Protein AF-A0A9P0BCY9-F1 (afdb_monomer)

Sequence (227 aa):
MGNLSEAGATILFSYGFNGSSGQSPYKQKFDTPGFSDSSIFATTVIPLRLVFNDIILWNNRTPQSVRFCRPLKIQFAKETKELVLMEKEDIKDQINQLNILEIPLSTISYFSEEASESRNKLYKQDRQFHSRKTSRKNSLEDVFNRAMDTSDPYCSSINLNSRIKGHRTLNIPADVVSLFREINMHLSSQNGTSEQNKMEDEEKECYIENVCTDLLDHLVLENDDAI

Organism: Brassicogethes aeneus (NCBI:txid1431903)

pLDDT: mean 77.01, std 22.32, range [28.81, 97.56]

Mean predicted aligned error: 12.66 Å

Nearest PDB structures (foldseek):
  6pr5-assembly1_A  TM=9.000E-01  e=4.811E-08  Helicoverpa zea
  6pqr-assembly1_A  TM=8.894E-01  e=2.546E-05  Helicoverpa zea
  6pqn-assembly1_A  TM=5.183E-01  e=8.367E-08  Helicoverpa zea
  6pqn-assembly1_B  TM=5.117E-01  e=3.347E-06  Helicoverpa zea
  6pqy-assembly1_D  TM=4.249E-01  e=2.394E-05  Helicoverpa zea

Radius of gyration: 22.61 Å; Cα contacts (8 Å, |Δi|>4): 226; chains: 1; bounding box: 63×38×73 Å

Structure (mmCIF, N/CA/C/O backbone):
data_AF-A0A9P0BCY9-F1
#
_entry.id   AF-A0A9P0BCY9-F1
#
loop_
_atom_site.group_PDB
_atom_site.id
_atom_site.type_symbol
_atom_site.label_atom_id
_atom_site.label_alt_id
_atom_site.label_comp_id
_atom_site.label_asym_id
_atom_site.label_entity_id
_atom_site.label_seq_id
_atom_site.pdbx_PDB_ins_code
_atom_site.Cartn_x
_atom_site.Cartn_y
_atom_site.Cartn_z
_atom_site.occupancy
_atom_site.B_iso_or_equiv
_atom_site.auth_seq_id
_atom_site.auth_comp_id
_atom_site.auth_asym_id
_atom_site.auth_atom_id
_atom_site.pdbx_PDB_model_num
ATOM 1 N N . MET A 1 1 ? -44.629 -2.280 5.990 1.00 33.97 1 MET A N 1
ATOM 2 C CA . MET A 1 1 ? -43.268 -2.597 5.512 1.00 33.97 1 MET A CA 1
ATOM 3 C C . MET A 1 1 ? -42.464 -1.322 5.657 1.00 33.97 1 MET A C 1
ATOM 5 O O . MET A 1 1 ? -42.791 -0.356 4.984 1.00 33.97 1 MET A O 1
ATOM 9 N N . GLY A 1 2 ? -41.568 -1.260 6.644 1.00 35.56 2 GLY A N 1
ATOM 10 C CA . GLY A 1 2 ? -40.778 -0.058 6.911 1.00 35.56 2 GLY A CA 1
ATOM 11 C C . GLY A 1 2 ? -39.785 0.184 5.780 1.00 35.56 2 GLY A C 1
ATOM 12 O O . GLY A 1 2 ? -39.115 -0.753 5.350 1.00 35.56 2 GLY A O 1
ATOM 13 N N . ASN A 1 3 ? -39.733 1.421 5.288 1.00 33.12 3 ASN A N 1
ATOM 14 C CA . ASN A 1 3 ? -38.677 1.883 4.398 1.00 33.12 3 ASN A CA 1
ATOM 15 C C . ASN A 1 3 ? -37.338 1.699 5.120 1.00 33.12 3 ASN A C 1
ATOM 17 O O . ASN A 1 3 ? -37.131 2.285 6.180 1.00 33.12 3 ASN A O 1
ATOM 21 N N . LEU A 1 4 ? -36.452 0.878 4.556 1.00 37.66 4 LEU A N 1
ATOM 22 C CA . LEU A 1 4 ? -35.035 0.875 4.901 1.00 37.66 4 LEU A CA 1
ATOM 23 C C . LEU A 1 4 ? -34.486 2.245 4.491 1.00 37.66 4 LEU A C 1
ATOM 25 O O . LEU A 1 4 ? -34.194 2.468 3.319 1.00 37.66 4 LEU A O 1
ATOM 29 N N . SER A 1 5 ? -34.428 3.185 5.433 1.00 48.44 5 SER A N 1
ATOM 30 C CA . SER A 1 5 ? -33.614 4.391 5.296 1.00 48.44 5 SER A CA 1
ATOM 31 C C . SER A 1 5 ? -32.198 3.962 4.913 1.00 48.44 5 SER A C 1
ATOM 33 O O . SER A 1 5 ? -31.658 3.064 5.561 1.00 48.44 5 SER A O 1
ATOM 35 N N . GLU A 1 6 ? -31.639 4.549 3.852 1.00 54.78 6 GLU A N 1
ATOM 36 C CA . GLU A 1 6 ? -30.289 4.272 3.345 1.00 54.78 6 GLU A CA 1
ATOM 37 C C . GLU A 1 6 ? -29.268 4.301 4.486 1.00 54.78 6 GLU A C 1
ATOM 39 O O . GLU A 1 6 ? -28.863 5.359 4.958 1.00 54.78 6 GLU A O 1
ATOM 44 N N . ALA A 1 7 ? -28.875 3.122 4.956 1.00 59.84 7 ALA A N 1
ATOM 45 C CA . ALA A 1 7 ? -27.826 2.991 5.944 1.00 59.84 7 ALA A CA 1
ATOM 46 C C . ALA A 1 7 ? -26.483 2.972 5.205 1.00 59.84 7 ALA A C 1
ATOM 48 O O . ALA A 1 7 ? -26.222 2.072 4.401 1.00 59.84 7 ALA A O 1
ATOM 49 N N . GLY A 1 8 ? -25.660 3.994 5.437 1.00 74.69 8 GLY A N 1
ATOM 50 C CA . GLY A 1 8 ? -24.363 4.164 4.787 1.00 74.69 8 GLY A CA 1
ATOM 51 C C . GLY A 1 8 ? -23.248 3.492 5.584 1.00 74.69 8 GLY A C 1
ATOM 52 O O . GLY A 1 8 ? -23.095 3.735 6.781 1.00 74.69 8 GLY A O 1
ATOM 53 N N . ALA A 1 9 ? -22.458 2.645 4.922 1.00 81.56 9 ALA A N 1
ATOM 54 C CA . ALA A 1 9 ? -21.215 2.116 5.472 1.00 81.56 9 ALA A CA 1
ATOM 55 C C . ALA A 1 9 ? -20.015 2.901 4.932 1.00 81.56 9 ALA A C 1
ATOM 57 O O . ALA A 1 9 ? -19.953 3.261 3.757 1.00 81.56 9 ALA A O 1
ATOM 58 N N . THR A 1 10 ? -19.036 3.093 5.803 1.00 84.62 10 THR A N 1
ATOM 59 C CA . THR A 1 10 ? -17.984 4.086 5.673 1.00 84.62 10 THR A CA 1
ATOM 60 C C . THR A 1 10 ? -16.632 3.483 5.954 1.00 84.62 10 THR A C 1
ATOM 62 O O . THR A 1 10 ? -16.372 3.084 7.082 1.00 84.62 10 THR A O 1
ATOM 65 N N . ILE A 1 11 ? -15.736 3.441 4.970 1.00 85.00 11 ILE A N 1
ATOM 66 C CA . ILE A 1 11 ? -14.387 2.910 5.173 1.00 85.00 11 ILE A CA 1
ATOM 67 C C . ILE A 1 11 ? -13.316 3.986 4.978 1.00 85.00 11 ILE A C 1
ATOM 69 O O . ILE A 1 11 ? -13.252 4.657 3.952 1.00 85.00 11 ILE A O 1
ATOM 73 N N . LEU A 1 12 ? -12.458 4.127 5.986 1.00 85.94 12 LEU A N 1
ATOM 74 C CA . LEU A 1 12 ? -11.296 5.002 5.992 1.00 85.94 12 LEU A CA 1
ATOM 75 C C . LEU A 1 12 ? -10.073 4.247 5.490 1.00 85.94 12 LEU A C 1
ATOM 77 O O . LEU A 1 12 ? -9.759 3.154 5.973 1.00 85.94 12 LEU A O 1
ATOM 81 N N . PHE A 1 13 ? -9.335 4.886 4.592 1.00 88.00 13 PHE A N 1
ATOM 82 C CA . PHE A 1 13 ? -8.070 4.395 4.070 1.00 88.00 13 PHE A CA 1
ATOM 83 C C . PHE A 1 13 ? -6.975 5.453 4.217 1.00 88.00 13 PHE A C 1
ATOM 85 O O . PHE A 1 13 ? -7.216 6.639 4.008 1.00 88.00 13 PHE A O 1
ATOM 92 N N . SER A 1 14 ? -5.756 5.006 4.510 1.00 88.12 14 SER A N 1
ATOM 93 C CA . SER A 1 14 ? -4.528 5.744 4.203 1.00 88.12 14 SER A CA 1
ATOM 94 C C . SER A 1 14 ? -3.986 5.231 2.871 1.00 88.12 14 SER A C 1
ATOM 96 O O . SER A 1 14 ? -4.072 4.034 2.600 1.00 88.12 14 SER A O 1
ATOM 98 N N . TYR A 1 15 ? -3.416 6.092 2.036 1.00 91.12 15 TYR A N 1
ATOM 99 C CA . TYR A 1 15 ? -2.711 5.668 0.827 1.00 91.12 15 TYR A CA 1
ATOM 100 C C . TYR A 1 15 ? -1.394 6.424 0.687 1.00 91.12 15 TYR A C 1
ATOM 102 O O . TYR A 1 15 ? -1.217 7.505 1.246 1.00 91.12 15 TYR A O 1
ATOM 110 N N . GLY A 1 16 ? -0.458 5.846 -0.057 1.00 91.06 16 GLY A N 1
ATOM 111 C CA . GLY A 1 16 ? 0.840 6.462 -0.279 1.00 91.06 16 GLY A CA 1
ATOM 112 C C . GLY A 1 16 ? 1.677 5.739 -1.318 1.00 91.06 16 GLY A C 1
ATOM 113 O O . GLY A 1 16 ? 1.339 4.642 -1.778 1.00 91.06 16 GLY A O 1
ATOM 114 N N . PHE A 1 17 ? 2.793 6.369 -1.660 1.00 91.81 17 PHE A N 1
ATOM 115 C CA . PHE A 1 17 ? 3.734 5.910 -2.672 1.00 91.81 17 PHE A CA 1
ATOM 116 C C . PHE A 1 17 ? 5.106 5.744 -2.045 1.00 91.81 17 PHE A C 1
ATOM 118 O O . PHE A 1 17 ? 5.487 6.551 -1.200 1.00 91.81 17 PHE A O 1
ATOM 125 N N . ASN A 1 18 ? 5.853 4.730 -2.468 1.00 93.38 18 ASN A N 1
ATOM 126 C CA . ASN A 1 18 ? 7.232 4.585 -2.033 1.00 93.38 18 ASN A CA 1
ATOM 127 C C . ASN A 1 18 ? 8.102 3.906 -3.094 1.00 93.38 18 ASN A C 1
ATOM 129 O O . ASN A 1 18 ? 7.713 2.897 -3.695 1.00 93.38 18 ASN A O 1
ATOM 133 N N . GLY A 1 19 ? 9.300 4.443 -3.304 1.00 93.62 19 GLY A N 1
ATOM 134 C CA . GLY A 1 19 ? 10.336 3.863 -4.139 1.00 93.62 19 GLY A CA 1
ATOM 135 C C . GLY A 1 19 ? 11.347 3.035 -3.353 1.00 93.62 19 GLY A C 1
ATOM 136 O O . GLY A 1 19 ? 11.727 3.330 -2.226 1.00 93.62 19 GLY A O 1
ATOM 137 N N . SER A 1 20 ? 11.867 1.988 -3.986 1.00 93.75 20 SER A N 1
ATOM 138 C CA . SER A 1 20 ? 12.972 1.196 -3.453 1.00 93.75 20 SER A CA 1
ATOM 139 C C . SER A 1 20 ? 13.970 0.851 -4.544 1.00 93.75 20 SER A C 1
ATOM 141 O O . SER A 1 20 ? 13.630 0.255 -5.566 1.00 93.75 20 SER A O 1
ATOM 143 N N . SER A 1 21 ? 15.229 1.211 -4.308 1.00 92.75 21 SER A N 1
ATOM 144 C CA . SER A 1 21 ? 16.358 0.894 -5.188 1.00 92.75 21 SER A CA 1
ATOM 145 C C . SER A 1 21 ? 17.149 -0.319 -4.685 1.00 92.75 21 SER A C 1
ATOM 147 O O . SER A 1 21 ? 16.896 -0.853 -3.606 1.00 92.75 21 SER A O 1
ATOM 149 N N . GLY A 1 22 ? 18.124 -0.785 -5.471 1.00 89.00 22 GLY A N 1
ATOM 150 C CA . GLY A 1 22 ? 18.951 -1.941 -5.096 1.00 89.00 22 GLY A CA 1
ATOM 151 C C . GLY A 1 22 ? 18.207 -3.272 -5.236 1.00 89.00 22 GLY A C 1
ATOM 152 O O . GLY A 1 22 ? 18.473 -4.240 -4.513 1.00 89.00 22 GLY A O 1
ATOM 153 N N . GLN A 1 23 ? 17.244 -3.301 -6.149 1.00 90.44 23 GLN A N 1
ATOM 154 C CA . GLN A 1 23 ? 16.557 -4.497 -6.596 1.00 90.44 23 GLN A CA 1
ATOM 155 C C . GLN A 1 23 ? 17.505 -5.340 -7.461 1.00 90.44 23 GLN A C 1
ATOM 157 O O . GLN A 1 23 ? 18.338 -4.794 -8.181 1.00 90.44 23 GLN A O 1
ATOM 162 N N . SER A 1 24 ? 17.411 -6.672 -7.389 1.00 88.62 24 SER A N 1
ATOM 163 C CA . SER A 1 24 ? 18.287 -7.544 -8.186 1.00 88.62 24 SER A CA 1
ATOM 164 C C . SER A 1 24 ? 17.945 -7.417 -9.676 1.00 88.62 24 SER A C 1
ATOM 166 O O . SER A 1 24 ? 16.800 -7.738 -10.027 1.00 88.62 24 SER A O 1
ATOM 168 N N . PRO A 1 25 ? 18.888 -6.990 -10.537 1.00 87.00 25 PRO A N 1
ATOM 169 C CA . PRO A 1 25 ? 18.632 -6.894 -11.963 1.00 87.00 25 PRO A CA 1
ATOM 170 C C . PRO A 1 25 ? 18.621 -8.284 -12.594 1.00 87.00 25 PRO A C 1
ATOM 172 O O . PRO A 1 25 ? 19.456 -9.137 -12.273 1.00 87.00 25 PRO A O 1
ATOM 175 N N . TYR A 1 26 ? 17.678 -8.530 -13.498 1.00 88.12 26 TYR A N 1
ATOM 176 C CA . TYR A 1 26 ? 17.633 -9.787 -14.241 1.00 88.12 26 TYR A CA 1
ATOM 177 C C . TYR A 1 26 ? 18.378 -9.673 -15.569 1.00 88.12 26 TYR A C 1
ATOM 179 O O . TYR A 1 26 ? 18.400 -8.632 -16.215 1.00 88.12 26 TYR A O 1
ATOM 187 N N . LYS A 1 27 ? 18.964 -10.787 -16.020 1.00 88.44 27 LYS A N 1
ATOM 188 C CA . LYS A 1 27 ? 19.699 -10.862 -17.297 1.00 88.44 27 LYS A CA 1
ATOM 189 C C . LYS A 1 27 ? 18.788 -11.010 -18.526 1.00 88.44 27 LYS A C 1
ATOM 191 O O . LYS A 1 27 ? 19.269 -11.258 -19.626 1.00 88.44 27 LYS A O 1
ATOM 196 N N . GLN A 1 28 ? 17.474 -10.894 -18.347 1.00 87.12 28 GLN A N 1
ATOM 197 C CA . GLN A 1 28 ? 16.511 -10.880 -19.446 1.00 87.12 28 GLN A CA 1
ATOM 198 C C . GLN A 1 28 ? 16.693 -9.587 -20.256 1.00 87.12 28 GLN A C 1
ATOM 200 O O . GLN A 1 28 ? 16.890 -8.520 -19.672 1.00 87.12 28 GLN A O 1
ATOM 205 N N . LYS A 1 29 ? 16.618 -9.649 -21.589 1.00 84.56 29 LYS A N 1
ATOM 206 C CA . LYS A 1 29 ? 16.699 -8.444 -22.432 1.00 84.56 29 LYS A CA 1
ATOM 207 C C . LYS A 1 29 ? 15.492 -7.531 -22.177 1.00 84.56 29 LYS A C 1
ATOM 209 O O . LYS A 1 29 ? 14.426 -8.018 -21.807 1.00 84.56 29 LYS A O 1
ATOM 214 N N . PHE A 1 30 ? 15.688 -6.224 -22.313 1.00 83.88 30 PHE A N 1
ATOM 215 C CA . PHE A 1 30 ? 14.594 -5.256 -22.361 1.00 83.88 30 PHE A CA 1
ATOM 216 C C . PHE A 1 30 ? 14.241 -5.000 -23.822 1.00 83.88 30 PHE A C 1
ATOM 218 O O . PHE A 1 30 ? 15.146 -4.899 -24.652 1.00 83.88 30 PHE A O 1
ATOM 225 N N . ASP A 1 31 ? 12.949 -4.893 -24.117 1.00 80.38 31 ASP A N 1
ATOM 226 C CA . ASP A 1 31 ? 12.475 -4.553 -25.463 1.00 80.38 31 ASP A CA 1
ATOM 227 C C . ASP A 1 31 ? 12.796 -3.090 -25.800 1.00 80.38 31 ASP A C 1
ATOM 229 O O . ASP A 1 31 ? 13.106 -2.751 -26.940 1.00 80.38 31 ASP A O 1
ATOM 233 N N . THR A 1 32 ? 12.788 -2.229 -24.782 1.00 80.25 32 THR A N 1
ATOM 234 C CA . THR A 1 32 ? 13.081 -0.802 -24.879 1.00 80.25 32 THR A CA 1
ATOM 235 C C . THR A 1 32 ? 14.433 -0.457 -24.237 1.00 80.25 32 THR A C 1
ATOM 237 O O . THR A 1 32 ? 14.681 -0.799 -23.074 1.00 80.25 32 THR A O 1
ATOM 240 N N . PRO A 1 33 ? 15.333 0.244 -24.954 1.00 76.81 33 PRO A N 1
ATOM 241 C CA . PRO A 1 33 ? 16.605 0.687 -24.394 1.00 76.81 33 PRO A CA 1
ATOM 242 C C . PRO A 1 33 ? 16.384 1.732 -23.290 1.00 76.81 33 PRO A C 1
ATOM 244 O O . PRO A 1 33 ? 15.498 2.577 -23.387 1.00 76.81 33 PRO A O 1
ATOM 247 N N . GLY A 1 34 ? 17.197 1.671 -22.232 1.00 77.06 34 GLY A N 1
ATOM 248 C CA . GLY A 1 34 ? 17.130 2.594 -21.089 1.00 77.06 34 GLY A CA 1
ATOM 249 C C . GLY A 1 34 ? 16.234 2.140 -19.931 1.00 77.06 34 GLY A C 1
ATOM 250 O O . GLY A 1 34 ? 16.247 2.773 -18.878 1.00 77.06 34 GLY A O 1
ATOM 251 N N . PHE A 1 35 ? 15.505 1.030 -20.077 1.00 82.44 35 PHE A N 1
ATOM 252 C CA . PHE A 1 35 ? 14.721 0.457 -18.984 1.00 82.44 35 PHE A CA 1
ATOM 253 C C . PHE A 1 35 ? 15.592 -0.357 -18.025 1.00 82.44 35 PHE A C 1
ATOM 255 O O . PHE A 1 35 ? 16.550 -1.019 -18.428 1.00 82.44 35 PHE A O 1
ATOM 262 N N . SER A 1 36 ? 15.239 -0.304 -16.741 1.00 86.81 36 SER A N 1
ATOM 263 C CA . SER A 1 36 ? 15.923 -1.019 -15.667 1.00 86.81 36 SER A CA 1
ATOM 264 C C . SER A 1 36 ? 14.916 -1.574 -14.665 1.00 86.81 36 SER A C 1
ATOM 266 O O . SER A 1 36 ? 13.929 -0.925 -14.333 1.00 86.81 36 SER A O 1
ATOM 268 N N . ASP A 1 37 ? 15.201 -2.762 -14.142 1.00 90.19 37 ASP A N 1
ATOM 269 C CA . ASP A 1 37 ? 14.479 -3.429 -13.054 1.00 90.19 37 ASP A CA 1
ATOM 270 C C . ASP A 1 37 ? 15.229 -3.320 -11.707 1.00 90.19 37 ASP A C 1
ATOM 272 O O . ASP A 1 37 ? 14.946 -4.054 -10.755 1.00 90.19 37 ASP A O 1
ATOM 276 N N . SER A 1 38 ? 16.190 -2.389 -11.624 1.00 91.94 38 SER A N 1
ATOM 277 C CA . SER A 1 38 ? 17.001 -2.099 -10.430 1.00 91.94 38 SER A CA 1
ATOM 278 C C . SER A 1 38 ? 16.272 -1.291 -9.353 1.00 91.94 38 SER A C 1
ATOM 280 O O . SER A 1 38 ? 16.773 -1.177 -8.228 1.00 91.94 38 SER A O 1
ATOM 282 N N . SER A 1 39 ? 15.103 -0.745 -9.685 1.00 94.25 39 SER A N 1
ATOM 283 C CA . SER A 1 39 ? 14.252 0.022 -8.780 1.00 94.25 39 SER A CA 1
ATOM 284 C C . SER A 1 39 ? 12.789 -0.359 -8.981 1.00 94.25 39 SER A C 1
ATOM 286 O O . SER A 1 39 ? 12.369 -0.693 -10.089 1.00 94.25 39 SER A O 1
ATOM 288 N N . ILE A 1 40 ? 12.030 -0.330 -7.891 1.00 94.69 40 ILE A N 1
ATOM 289 C CA . ILE A 1 40 ? 10.582 -0.521 -7.874 1.00 94.69 40 ILE A CA 1
ATOM 290 C C . ILE A 1 40 ? 9.954 0.726 -7.274 1.00 94.69 40 ILE A C 1
ATOM 292 O O . ILE A 1 40 ? 10.483 1.282 -6.315 1.00 94.69 40 ILE A O 1
ATOM 296 N N . PHE A 1 41 ? 8.815 1.119 -7.820 1.00 96.00 41 PHE A N 1
ATOM 297 C CA . PHE A 1 41 ? 7.938 2.130 -7.260 1.00 96.00 41 PHE A CA 1
ATOM 298 C C . PHE A 1 41 ? 6.578 1.488 -7.000 1.00 96.00 41 PHE A C 1
ATOM 300 O O . PHE A 1 41 ? 6.030 0.823 -7.887 1.00 96.00 41 PHE A O 1
ATOM 307 N N . ALA A 1 42 ? 6.071 1.629 -5.779 1.00 95.94 42 ALA A N 1
ATOM 308 C CA . ALA A 1 42 ? 4.830 1.007 -5.349 1.00 95.94 42 ALA A CA 1
ATOM 309 C C . ALA A 1 42 ? 3.838 2.054 -4.834 1.00 95.94 42 ALA A C 1
ATOM 311 O O . ALA A 1 42 ? 4.183 2.895 -4.008 1.00 95.94 42 ALA A O 1
ATOM 312 N N . THR A 1 43 ? 2.595 1.936 -5.288 1.00 95.75 43 THR A N 1
ATOM 313 C CA . THR A 1 43 ? 1.426 2.656 -4.782 1.00 95.75 43 THR A CA 1
ATOM 314 C C . THR A 1 43 ? 0.655 1.712 -3.875 1.00 95.75 43 THR A C 1
ATOM 316 O O . THR A 1 43 ? 0.334 0.589 -4.273 1.00 95.75 43 THR A O 1
ATOM 319 N N . THR A 1 44 ? 0.364 2.143 -2.653 1.00 94.81 44 THR A N 1
ATOM 320 C CA . THR A 1 44 ? -0.193 1.291 -1.595 1.00 94.81 44 THR A CA 1
ATOM 321 C C . THR A 1 44 ? -1.351 1.963 -0.870 1.00 94.81 44 THR A C 1
ATOM 323 O O . THR A 1 44 ? -1.418 3.187 -0.795 1.00 94.81 44 THR A O 1
ATOM 326 N N . VAL A 1 45 ? -2.243 1.144 -0.322 1.00 93.19 45 VAL A N 1
ATOM 327 C CA . VAL A 1 45 ? -3.413 1.540 0.463 1.00 93.19 45 VAL A CA 1
ATOM 328 C C . VAL A 1 45 ? -3.500 0.689 1.728 1.00 93.19 45 VAL A C 1
ATOM 330 O O . VAL A 1 45 ? -3.182 -0.501 1.712 1.00 93.19 45 VAL A O 1
ATOM 333 N N . ILE A 1 46 ? -3.918 1.298 2.833 1.00 92.31 46 ILE A N 1
ATOM 334 C CA . ILE A 1 46 ? -4.061 0.670 4.143 1.00 92.31 46 ILE A CA 1
ATOM 335 C C . ILE A 1 46 ? -5.459 0.968 4.679 1.00 92.31 46 ILE A C 1
ATOM 337 O O . ILE A 1 46 ? -5.780 2.136 4.903 1.00 92.31 46 ILE A O 1
ATOM 341 N N . PRO A 1 47 ? -6.300 -0.059 4.895 1.00 91.06 47 PRO A N 1
ATOM 342 C CA . PRO A 1 47 ? -7.581 0.125 5.556 1.00 91.06 47 PRO A CA 1
ATOM 343 C C . PRO A 1 47 ? -7.342 0.494 7.020 1.00 91.06 47 PRO A C 1
ATOM 345 O O . PRO A 1 47 ? -6.549 -0.155 7.708 1.00 91.06 47 PRO A O 1
ATOM 348 N N . LEU A 1 48 ? -8.018 1.540 7.485 1.00 88.44 48 LEU A N 1
ATOM 349 C CA . LEU A 1 48 ? -7.881 2.063 8.842 1.00 88.44 48 LEU A CA 1
ATOM 350 C C . LEU A 1 48 ? -9.097 1.723 9.694 1.00 88.44 48 LEU A C 1
ATOM 352 O O . LEU A 1 48 ? -8.939 1.171 10.776 1.00 88.44 48 LEU A O 1
ATOM 356 N N . ARG A 1 49 ? -10.304 2.035 9.218 1.00 87.94 49 ARG A N 1
ATOM 357 C CA . ARG A 1 49 ? -11.520 1.924 10.030 1.00 87.94 49 ARG A CA 1
ATOM 358 C C . ARG A 1 49 ? -12.757 1.760 9.156 1.00 87.94 49 ARG A C 1
ATOM 360 O O . ARG A 1 49 ? -12.837 2.384 8.108 1.00 87.94 49 ARG A O 1
ATOM 367 N N . LEU A 1 50 ? -13.705 0.941 9.596 1.00 87.50 50 LEU A N 1
ATOM 368 C CA . LEU A 1 50 ? -15.039 0.783 9.021 1.00 87.50 50 LEU A CA 1
ATOM 369 C C . LEU A 1 50 ? -16.067 1.285 10.039 1.00 87.50 50 LEU A C 1
ATOM 371 O O . LEU A 1 50 ? -16.067 0.833 11.184 1.00 87.50 50 LEU A O 1
ATOM 375 N N . VAL A 1 51 ? -16.931 2.197 9.615 1.00 86.06 51 VAL A N 1
ATOM 376 C CA . VAL A 1 51 ? -17.986 2.834 10.404 1.00 86.06 51 VAL A CA 1
ATOM 377 C C . VAL A 1 51 ? -19.327 2.589 9.714 1.00 86.06 51 VAL A C 1
ATOM 379 O O . VAL A 1 51 ? -19.400 2.575 8.489 1.00 86.06 51 VAL A O 1
ATOM 382 N N . PHE A 1 52 ? -20.388 2.373 10.477 1.00 85.69 52 PHE A N 1
ATOM 383 C CA . PHE A 1 52 ? -21.750 2.240 9.973 1.00 85.69 52 PHE A CA 1
ATOM 384 C C . PHE A 1 52 ? -22.681 3.007 10.899 1.00 85.69 52 PHE A C 1
ATOM 386 O O . PHE A 1 52 ? -22.775 2.656 12.071 1.00 85.69 52 PHE A O 1
ATOM 393 N N . ASN A 1 53 ? -23.335 4.053 10.386 1.00 83.81 53 ASN A N 1
ATOM 394 C CA . ASN A 1 53 ? -24.177 4.949 11.187 1.00 83.81 53 ASN A CA 1
ATOM 395 C C . ASN A 1 53 ? -23.480 5.381 12.498 1.00 83.81 53 ASN A C 1
ATOM 397 O O . ASN A 1 53 ? -24.001 5.155 13.585 1.00 83.81 53 ASN A O 1
ATOM 401 N N . ASP A 1 54 ? -22.252 5.898 12.382 1.00 79.44 54 ASP A N 1
ATOM 402 C CA . ASP A 1 54 ? -21.372 6.322 13.490 1.00 79.44 54 ASP A CA 1
ATOM 403 C C . ASP A 1 54 ? -20.870 5.219 14.444 1.00 79.44 54 ASP A C 1
ATOM 405 O O . ASP A 1 54 ? -20.017 5.472 15.298 1.00 79.44 54 ASP A O 1
ATOM 409 N N . ILE A 1 55 ? -21.283 3.966 14.239 1.00 83.69 55 ILE A N 1
ATOM 410 C CA . ILE A 1 55 ? -20.782 2.805 14.980 1.00 83.69 55 ILE A CA 1
ATOM 411 C C . ILE A 1 55 ? -19.519 2.276 14.303 1.00 83.69 55 ILE A C 1
ATOM 413 O O . ILE A 1 55 ? -19.533 1.902 13.127 1.00 83.69 55 ILE A O 1
ATOM 417 N N . ILE A 1 56 ? -18.412 2.192 15.043 1.00 86.62 56 ILE A N 1
ATOM 418 C CA . ILE A 1 56 ? -17.182 1.562 14.549 1.00 86.62 56 ILE A CA 1
ATOM 419 C C . ILE A 1 56 ? -17.395 0.044 14.470 1.00 86.62 56 ILE A C 1
ATOM 421 O O . ILE A 1 56 ? -17.425 -0.644 15.484 1.00 86.62 56 ILE A O 1
ATOM 425 N N . LEU A 1 57 ? -17.499 -0.491 13.252 1.00 87.69 57 LEU A N 1
ATOM 426 C CA . LEU A 1 57 ? -17.622 -1.933 13.010 1.00 87.69 57 LEU A CA 1
ATOM 427 C C . LEU A 1 57 ? -16.268 -2.644 13.006 1.00 87.69 57 LEU A C 1
ATOM 429 O O . LEU A 1 57 ? -16.169 -3.814 13.372 1.00 87.69 57 LEU A O 1
ATOM 433 N N . TRP A 1 58 ? -15.222 -1.964 12.535 1.00 89.31 58 TRP A N 1
ATOM 434 C CA . TRP A 1 58 ? -13.880 -2.532 12.473 1.00 89.31 58 TRP A CA 1
ATOM 435 C C . TRP A 1 58 ? -12.819 -1.439 12.550 1.00 89.31 58 TRP A C 1
ATOM 437 O O . TRP A 1 58 ? -12.945 -0.388 11.926 1.00 89.31 58 TRP A O 1
ATOM 447 N N . ASN A 1 59 ? -11.743 -1.711 13.284 1.00 88.62 59 ASN A N 1
ATOM 448 C CA . ASN A 1 59 ? -10.579 -0.842 13.380 1.00 88.62 59 ASN A CA 1
ATOM 449 C C . ASN A 1 59 ? -9.312 -1.661 13.120 1.00 88.62 59 ASN A C 1
ATOM 451 O O . ASN A 1 59 ? -9.132 -2.758 13.661 1.00 88.62 59 ASN A O 1
ATOM 455 N N . ASN A 1 60 ? -8.410 -1.126 12.305 1.00 89.00 60 ASN A N 1
ATOM 456 C CA . ASN A 1 60 ? -7.107 -1.728 12.100 1.00 89.00 60 ASN A CA 1
ATOM 457 C C . ASN A 1 60 ? -6.248 -1.504 13.346 1.00 89.00 60 ASN A C 1
ATOM 459 O O . ASN A 1 60 ? -5.722 -0.417 13.561 1.00 89.00 60 ASN A O 1
ATOM 463 N N . ARG A 1 61 ? -6.067 -2.557 14.147 1.00 89.19 61 ARG A N 1
ATOM 464 C CA . ARG A 1 61 ? -5.264 -2.505 15.381 1.00 89.19 61 ARG A CA 1
ATOM 465 C C . ARG A 1 61 ? -3.755 -2.409 15.136 1.00 89.19 61 ARG A C 1
ATOM 467 O O . ARG A 1 61 ? -3.001 -2.163 16.067 1.00 89.19 61 ARG A O 1
ATOM 474 N N . THR A 1 62 ? -3.289 -2.613 13.901 1.00 88.50 62 THR A N 1
ATOM 475 C CA . THR A 1 62 ? -1.864 -2.513 13.542 1.00 88.50 62 THR A CA 1
ATOM 476 C C . THR A 1 62 ? -1.680 -1.814 12.186 1.00 88.50 62 THR A C 1
ATOM 478 O O . THR A 1 62 ? -1.237 -2.451 11.223 1.00 88.50 62 THR A O 1
ATOM 481 N N . PRO A 1 63 ? -2.001 -0.512 12.075 1.00 87.88 63 PRO A N 1
ATOM 482 C CA . PRO A 1 63 ? -1.998 0.209 10.797 1.00 87.88 63 PRO A CA 1
ATOM 483 C C . PRO A 1 63 ? -0.593 0.409 10.213 1.00 87.88 63 PRO A C 1
ATOM 485 O O . PRO A 1 63 ? -0.451 0.564 9.005 1.00 87.88 63 PRO A O 1
ATOM 488 N N . GLN A 1 64 ? 0.452 0.314 11.043 1.00 88.12 64 GLN A N 1
ATOM 489 C CA . GLN A 1 64 ? 1.855 0.329 10.607 1.00 88.12 64 GLN A CA 1
ATOM 490 C C . GLN A 1 64 ? 2.375 -1.042 10.149 1.00 88.12 64 GLN A C 1
ATOM 492 O O . GLN A 1 64 ? 3.519 -1.185 9.719 1.00 88.12 64 GLN A O 1
ATOM 497 N N . SER A 1 65 ? 1.560 -2.096 10.240 1.00 90.25 65 SER A N 1
ATOM 498 C CA . SER A 1 65 ? 1.994 -3.416 9.804 1.00 90.25 65 SER A CA 1
ATOM 499 C C . SER A 1 65 ? 1.967 -3.513 8.285 1.00 90.25 65 SER A C 1
ATOM 501 O O . SER A 1 65 ? 0.945 -3.248 7.649 1.00 90.25 65 SER A O 1
ATOM 503 N N . VAL A 1 66 ? 3.040 -4.064 7.707 1.00 93.25 66 VAL A N 1
ATOM 504 C CA . VAL A 1 66 ? 3.055 -4.482 6.296 1.00 93.25 66 VAL A CA 1
ATOM 505 C C . VAL A 1 66 ? 1.827 -5.322 5.954 1.00 93.25 66 VAL A C 1
ATOM 507 O O . VAL A 1 66 ? 1.287 -5.174 4.873 1.00 93.25 66 VAL A O 1
ATOM 510 N N . ARG A 1 67 ? 1.309 -6.122 6.892 1.00 93.31 67 ARG A N 1
ATOM 511 C CA . ARG A 1 67 ? 0.166 -7.033 6.729 1.00 93.31 67 ARG A CA 1
ATOM 512 C C . ARG A 1 67 ? -1.179 -6.381 6.396 1.00 93.31 67 ARG A C 1
ATOM 514 O O . ARG A 1 67 ? -2.108 -7.106 6.060 1.00 93.31 67 ARG A O 1
ATOM 521 N N . PHE A 1 68 ? -1.280 -5.062 6.497 1.00 93.81 68 PHE A N 1
ATOM 522 C CA . PHE A 1 68 ? -2.433 -4.292 6.025 1.00 93.81 68 PHE A CA 1
ATOM 523 C C . PHE A 1 68 ? -2.055 -3.318 4.896 1.00 93.81 68 PHE A C 1
ATOM 525 O O . PHE A 1 68 ? -2.927 -2.679 4.322 1.00 93.81 68 PHE A O 1
ATOM 532 N N . CYS A 1 69 ? -0.768 -3.237 4.539 1.00 94.81 69 CYS A N 1
ATOM 533 C CA . CYS A 1 69 ? -0.242 -2.471 3.412 1.00 94.81 69 CYS A CA 1
ATOM 534 C C . CYS A 1 69 ? -0.495 -3.220 2.107 1.00 94.81 69 CYS A C 1
ATOM 536 O O . CYS A 1 69 ? 0.275 -4.119 1.742 1.00 94.81 69 CYS A O 1
ATOM 538 N N . ARG A 1 70 ? -1.604 -2.870 1.451 1.00 94.81 70 ARG A N 1
ATOM 539 C CA . ARG A 1 70 ? -2.110 -3.508 0.238 1.00 94.81 70 ARG A CA 1
ATOM 540 C C . ARG A 1 70 ? -1.610 -2.774 -1.008 1.00 94.81 70 ARG A C 1
ATOM 542 O O . ARG A 1 70 ? -1.702 -1.547 -1.061 1.00 94.81 70 ARG A O 1
ATOM 549 N N . PRO A 1 71 ? -1.064 -3.478 -2.011 1.00 95.94 71 PRO A N 1
ATOM 550 C CA . PRO A 1 71 ? -0.601 -2.834 -3.235 1.00 95.94 71 PRO A CA 1
ATOM 551 C C . PRO A 1 71 ? -1.784 -2.445 -4.135 1.00 95.94 71 PRO A C 1
ATOM 553 O O . PRO A 1 71 ? -2.663 -3.260 -4.395 1.00 95.94 71 PRO A O 1
ATOM 556 N N . LEU A 1 72 ? -1.778 -1.215 -4.650 1.00 95.25 72 LEU A N 1
ATOM 557 C CA . LEU A 1 72 ? -2.626 -0.798 -5.776 1.00 95.25 72 LEU A CA 1
ATOM 558 C C . LEU A 1 72 ? -1.884 -0.964 -7.101 1.00 95.25 72 LEU A C 1
ATOM 560 O O . LEU A 1 72 ? -2.436 -1.478 -8.069 1.00 95.25 72 LEU A O 1
ATOM 564 N N . LYS A 1 73 ? -0.613 -0.552 -7.133 1.00 95.75 73 LYS A N 1
ATOM 565 C CA . LYS A 1 73 ? 0.239 -0.618 -8.322 1.00 95.75 73 LYS A CA 1
ATOM 566 C C . LYS A 1 73 ? 1.683 -0.865 -7.921 1.00 95.75 73 LYS A C 1
ATOM 568 O O . LYS A 1 73 ? 2.164 -0.297 -6.947 1.00 95.75 73 LYS A O 1
ATOM 573 N N . ILE A 1 74 ? 2.385 -1.700 -8.680 1.00 95.38 74 ILE A N 1
ATOM 574 C CA . ILE A 1 74 ? 3.829 -1.910 -8.544 1.00 95.38 74 ILE A CA 1
ATOM 575 C C . ILE A 1 74 ? 4.426 -1.811 -9.942 1.00 95.38 74 ILE A C 1
ATOM 577 O O . ILE A 1 74 ? 3.921 -2.440 -10.870 1.00 95.38 74 ILE A O 1
ATOM 581 N N . GLN A 1 75 ? 5.493 -1.034 -10.100 1.00 94.56 75 GLN A N 1
ATOM 582 C CA . GLN A 1 75 ? 6.152 -0.845 -11.390 1.00 94.56 75 GLN A CA 1
ATOM 583 C C . GLN A 1 75 ? 7.673 -0.773 -11.257 1.00 94.56 75 GLN A C 1
ATOM 585 O O . GLN A 1 75 ? 8.204 -0.331 -10.238 1.00 94.56 75 GLN A O 1
ATOM 590 N N . PHE A 1 76 ? 8.383 -1.195 -12.307 1.00 93.69 76 PHE A N 1
ATOM 591 C CA . PHE A 1 76 ? 9.830 -1.010 -12.411 1.00 93.69 76 PHE A CA 1
ATOM 592 C C . PHE A 1 76 ? 10.131 0.428 -12.814 1.00 93.69 76 PHE A C 1
ATOM 594 O O . PHE A 1 76 ? 10.166 0.765 -13.995 1.00 93.69 76 PHE A O 1
ATOM 601 N N . ALA A 1 77 ? 10.316 1.278 -11.815 1.00 93.69 77 ALA A N 1
ATOM 602 C CA . ALA A 1 77 ? 10.672 2.667 -12.011 1.00 93.69 77 ALA A CA 1
ATOM 603 C C . ALA A 1 77 ? 11.523 3.146 -10.840 1.00 93.69 77 ALA A C 1
ATOM 605 O O . ALA A 1 77 ? 11.364 2.702 -9.700 1.00 93.69 77 ALA A O 1
ATOM 606 N N . LYS A 1 78 ? 12.442 4.065 -11.131 1.00 93.75 78 LYS A N 1
ATOM 607 C CA . LYS A 1 78 ? 13.103 4.838 -10.087 1.00 93.75 78 LYS A CA 1
ATOM 608 C C . LYS A 1 78 ? 12.150 5.942 -9.650 1.00 93.75 78 LYS A C 1
ATOM 610 O O . LYS A 1 78 ? 11.547 6.606 -10.490 1.00 93.75 78 LYS A O 1
ATOM 615 N N . GLU A 1 79 ? 12.049 6.142 -8.346 1.00 94.62 79 GLU A N 1
ATOM 616 C CA . GLU A 1 79 ? 11.319 7.277 -7.807 1.00 94.62 79 GLU A CA 1
ATOM 617 C C . GLU A 1 79 ? 11.950 8.586 -8.292 1.00 94.62 79 GLU A C 1
ATOM 619 O O . GLU A 1 79 ? 13.160 8.804 -8.182 1.00 94.62 79 GLU A O 1
ATOM 624 N N . THR A 1 80 ? 11.112 9.426 -8.886 1.00 95.38 80 THR A N 1
ATOM 625 C CA . THR A 1 80 ? 11.452 10.754 -9.397 1.00 95.38 80 THR A CA 1
ATOM 626 C C . THR A 1 80 ? 10.312 11.697 -9.049 1.00 95.38 80 THR A C 1
ATOM 628 O O . THR A 1 80 ? 9.175 11.256 -8.858 1.00 95.38 80 THR A O 1
ATOM 631 N N . LYS A 1 81 ? 10.598 12.998 -8.966 1.00 95.94 81 LYS A N 1
ATOM 632 C CA . LYS A 1 81 ? 9.584 14.002 -8.631 1.00 95.94 81 LYS A CA 1
ATOM 633 C C . LYS A 1 81 ? 8.443 13.989 -9.648 1.00 95.94 81 LYS A C 1
ATOM 635 O O . LYS A 1 81 ? 7.281 14.082 -9.273 1.00 95.94 81 LYS A O 1
ATOM 640 N N . GLU A 1 82 ? 8.785 13.835 -10.919 1.00 96.56 82 GLU A N 1
ATOM 641 C CA . GLU A 1 82 ? 7.848 13.768 -12.034 1.00 96.56 82 GLU A CA 1
ATOM 642 C C . GLU A 1 82 ? 6.929 12.555 -11.885 1.00 96.56 82 GLU A C 1
ATOM 644 O O . GLU A 1 82 ? 5.713 12.697 -11.970 1.00 96.56 82 GLU A O 1
ATOM 649 N N . LEU A 1 83 ? 7.494 11.379 -11.586 1.00 95.12 83 LEU A N 1
ATOM 650 C CA . LEU A 1 83 ? 6.718 10.158 -11.378 1.00 95.12 83 LEU A CA 1
ATOM 651 C C . LEU A 1 83 ? 5.756 10.273 -10.194 1.00 95.12 83 LEU A C 1
ATOM 653 O O . LEU A 1 83 ? 4.603 9.879 -10.316 1.00 95.12 83 LEU A O 1
ATOM 657 N N . VAL A 1 84 ? 6.215 10.828 -9.071 1.00 95.44 84 VAL A N 1
ATOM 658 C CA . VAL A 1 84 ? 5.379 11.017 -7.876 1.00 95.44 84 VAL A CA 1
ATOM 659 C C . VAL A 1 84 ? 4.228 11.983 -8.159 1.00 95.44 84 VAL A C 1
ATOM 661 O O . VAL A 1 84 ? 3.104 11.727 -7.737 1.00 95.44 84 VAL A O 1
ATOM 664 N N . LEU A 1 85 ? 4.483 13.079 -8.882 1.00 96.25 85 LEU A N 1
ATOM 665 C CA . LEU A 1 85 ? 3.439 14.039 -9.249 1.00 96.25 85 LEU A CA 1
ATOM 666 C C . LEU A 1 85 ? 2.422 13.436 -10.223 1.00 96.25 85 LEU A C 1
ATOM 668 O O . LEU A 1 85 ? 1.228 13.623 -10.015 1.00 96.25 85 LEU A O 1
ATOM 672 N N . MET A 1 86 ? 2.878 12.691 -11.235 1.00 96.44 86 MET A N 1
ATOM 673 C CA . MET A 1 86 ? 1.981 11.984 -12.156 1.00 96.44 86 MET A CA 1
ATOM 674 C C . MET A 1 86 ? 1.110 10.970 -11.409 1.00 96.44 86 MET A C 1
ATOM 676 O O . MET A 1 86 ? -0.107 11.016 -11.521 1.00 96.44 86 MET A O 1
ATOM 680 N N . GLU A 1 87 ? 1.714 10.118 -10.575 1.00 95.81 87 GLU A N 1
ATOM 681 C CA . GLU A 1 87 ? 0.975 9.113 -9.804 1.00 95.81 87 GLU A CA 1
ATOM 682 C C . GLU A 1 87 ? -0.053 9.748 -8.860 1.00 95.81 87 GLU A C 1
ATOM 684 O O . GLU A 1 87 ? -1.159 9.236 -8.688 1.00 95.81 87 GLU A O 1
ATOM 689 N N . LYS A 1 88 ? 0.312 10.873 -8.239 1.00 95.12 88 LYS A N 1
ATOM 690 C CA . LYS A 1 88 ? -0.574 11.610 -7.343 1.00 95.12 88 LYS A CA 1
ATOM 691 C C . LYS A 1 88 ? -1.821 12.105 -8.070 1.00 95.12 88 LYS A C 1
ATOM 693 O O . LYS A 1 88 ? -2.915 11.929 -7.539 1.00 95.12 88 LYS A O 1
ATOM 698 N N . GLU A 1 89 ? -1.665 12.730 -9.235 1.00 96.06 89 GLU A N 1
ATOM 699 C CA . GLU A 1 89 ? -2.815 13.203 -10.011 1.00 96.06 89 GLU A CA 1
ATOM 700 C C . GLU A 1 89 ? -3.634 12.021 -10.554 1.00 96.06 89 GLU A C 1
ATOM 702 O O . GLU A 1 89 ? -4.850 12.019 -10.389 1.00 96.06 89 GLU A O 1
ATOM 707 N N . ASP A 1 90 ? -2.991 10.955 -11.044 1.00 94.69 90 ASP A N 1
ATOM 708 C CA . ASP A 1 90 ? -3.678 9.743 -11.519 1.00 94.69 90 ASP A CA 1
ATOM 709 C C . ASP A 1 90 ? -4.562 9.102 -10.434 1.00 94.69 90 ASP A C 1
ATOM 711 O O . ASP A 1 90 ? -5.691 8.680 -10.699 1.00 94.69 90 ASP A O 1
ATOM 715 N N . ILE A 1 91 ? -4.055 8.992 -9.200 1.00 92.25 91 ILE A N 1
ATOM 716 C CA . ILE A 1 91 ? -4.819 8.446 -8.071 1.00 92.25 91 ILE A CA 1
ATOM 717 C C . ILE A 1 91 ? -5.916 9.409 -7.634 1.00 92.25 91 ILE A C 1
ATOM 719 O O . ILE A 1 91 ? -7.018 8.969 -7.317 1.00 92.25 91 ILE A O 1
ATOM 723 N N . LYS A 1 92 ? -5.649 10.715 -7.632 1.00 91.50 92 LYS A N 1
ATOM 724 C CA . LYS A 1 92 ? -6.654 11.725 -7.299 1.00 91.50 92 LYS A CA 1
ATOM 725 C C . LYS A 1 92 ? -7.823 11.689 -8.282 1.00 91.50 92 LYS A C 1
ATOM 727 O O . LYS A 1 92 ? -8.970 11.724 -7.850 1.00 91.50 92 LYS A O 1
ATOM 732 N N . ASP A 1 93 ? -7.546 11.555 -9.573 1.00 92.94 93 ASP A N 1
ATOM 733 C CA . ASP A 1 93 ? -8.574 11.430 -10.603 1.00 92.94 93 ASP A CA 1
ATOM 734 C C . ASP A 1 93 ? -9.385 10.143 -10.436 1.00 92.94 93 ASP A C 1
ATOM 736 O O . ASP A 1 93 ? -10.611 10.180 -10.523 1.00 92.94 93 ASP A O 1
ATOM 740 N N . GLN A 1 94 ? -8.731 9.022 -10.112 1.00 91.50 94 GLN A N 1
ATOM 741 C CA . GLN A 1 94 ? -9.427 7.777 -9.771 1.00 91.50 94 GLN A CA 1
ATOM 742 C C . GLN A 1 94 ? -10.316 7.942 -8.537 1.00 91.50 94 GLN A C 1
ATOM 744 O O . GLN A 1 94 ? -11.462 7.508 -8.568 1.00 91.50 94 GLN A O 1
ATOM 749 N N . ILE A 1 95 ? -9.830 8.598 -7.478 1.00 88.94 95 ILE A N 1
ATOM 750 C CA . ILE A 1 95 ? -10.612 8.882 -6.266 1.00 88.94 95 ILE A CA 1
ATOM 751 C C . ILE A 1 95 ? -11.831 9.747 -6.601 1.00 88.94 95 ILE A C 1
ATOM 753 O O . ILE A 1 95 ? -12.925 9.442 -6.143 1.00 88.94 95 ILE A O 1
ATOM 757 N N . ASN A 1 96 ? -11.672 10.778 -7.434 1.00 87.38 96 ASN A N 1
ATOM 758 C CA . ASN A 1 96 ? -12.772 11.655 -7.849 1.00 87.38 96 ASN A CA 1
ATOM 759 C C . ASN A 1 96 ? -13.840 10.931 -8.686 1.00 87.38 96 ASN A C 1
ATOM 761 O O . ASN A 1 96 ? -14.978 11.386 -8.755 1.00 87.38 96 ASN A O 1
ATOM 765 N N . GLN A 1 97 ? -13.475 9.829 -9.346 1.00 88.50 97 GLN A N 1
ATOM 766 C CA . GLN A 1 97 ? -14.404 8.975 -10.090 1.00 88.50 97 GLN A CA 1
ATOM 767 C C . GLN A 1 97 ? -15.121 7.951 -9.198 1.00 88.50 97 GLN A C 1
ATOM 769 O O . GLN A 1 97 ? -16.083 7.326 -9.647 1.00 88.50 97 GLN A O 1
ATOM 774 N N . LEU A 1 98 ? -14.674 7.755 -7.952 1.00 83.50 98 LEU A N 1
ATOM 775 C CA . LEU A 1 98 ? -15.381 6.923 -6.984 1.00 83.50 98 LEU A CA 1
ATOM 776 C C . LEU A 1 98 ? -16.579 7.699 -6.424 1.00 83.50 98 LEU A C 1
ATOM 778 O O . LEU A 1 98 ? -16.486 8.887 -6.121 1.00 83.50 98 LEU A O 1
ATOM 782 N N . ASN A 1 99 ? -17.713 7.017 -6.252 1.00 72.00 99 ASN A N 1
ATOM 783 C CA . ASN A 1 99 ? -18.859 7.605 -5.561 1.00 72.00 99 ASN A CA 1
ATOM 784 C C . ASN A 1 99 ? -18.473 7.914 -4.104 1.00 72.00 99 ASN A C 1
ATOM 786 O O . ASN A 1 99 ? -17.937 7.053 -3.405 1.00 72.00 99 ASN A O 1
ATOM 790 N N . ILE A 1 100 ? -18.718 9.162 -3.694 1.00 61.88 100 ILE A N 1
ATOM 791 C CA . ILE A 1 100 ? -18.208 9.770 -2.461 1.00 61.88 100 ILE A CA 1
ATOM 792 C C . ILE A 1 100 ? -18.689 9.039 -1.212 1.00 61.88 100 ILE A C 1
ATOM 794 O O . ILE A 1 100 ? -19.859 8.676 -1.090 1.00 61.88 100 ILE A O 1
ATOM 798 N N . LEU A 1 101 ? -17.791 8.995 -0.228 1.00 47.47 101 LEU A N 1
ATOM 799 C CA . LEU A 1 101 ? -18.191 9.071 1.160 1.00 47.47 101 LEU A CA 1
ATOM 800 C C . LEU A 1 101 ? -17.275 10.035 1.935 1.00 47.47 101 LEU A C 1
ATOM 802 O O . LEU A 1 101 ? -16.065 9.824 2.021 1.00 47.47 101 LEU A O 1
ATOM 806 N N . GLU A 1 102 ? -17.855 11.113 2.459 1.00 51.50 102 GLU A N 1
ATOM 807 C CA . GLU A 1 102 ? -17.146 12.101 3.272 1.00 51.50 102 GLU A CA 1
ATOM 808 C C . GLU A 1 102 ? -17.090 11.649 4.726 1.00 51.50 102 GLU A C 1
ATOM 810 O O . GLU A 1 102 ? -18.076 11.170 5.284 1.00 51.50 102 GLU A O 1
ATOM 815 N N . ILE A 1 103 ? -15.924 11.809 5.350 1.00 48.34 103 ILE A N 1
ATOM 816 C CA . ILE A 1 103 ? -15.739 11.498 6.762 1.00 48.34 103 ILE A CA 1
ATOM 817 C C . ILE A 1 103 ? -14.882 12.608 7.357 1.00 48.34 103 ILE A C 1
ATOM 819 O O . ILE A 1 103 ? -13.763 12.829 6.878 1.00 48.34 103 ILE A O 1
ATOM 823 N N . PRO A 1 104 ? -15.371 13.316 8.384 1.00 46.94 104 PRO A N 1
ATOM 824 C CA . PRO A 1 104 ? -14.566 14.293 9.091 1.00 46.94 104 PRO A CA 1
ATOM 825 C C . PRO A 1 104 ? -13.385 13.588 9.770 1.00 46.94 104 PRO A C 1
ATOM 827 O O . PRO A 1 104 ? -13.529 12.596 10.487 1.00 46.94 104 PRO A O 1
ATOM 830 N N . LEU A 1 105 ? -12.182 14.095 9.506 1.00 48.59 105 LEU A N 1
ATOM 831 C CA . LEU A 1 105 ? -10.935 13.564 10.042 1.00 48.59 105 LEU A CA 1
ATOM 832 C C . LEU A 1 105 ? -10.811 13.939 11.526 1.00 48.59 105 LEU A C 1
ATOM 834 O O . LEU A 1 105 ? -10.264 14.985 11.863 1.00 48.59 105 LEU A O 1
ATOM 838 N N . SER A 1 106 ? -11.309 13.085 12.420 1.00 47.91 106 SER A N 1
ATOM 839 C CA . SER A 1 106 ? -11.165 13.264 13.870 1.00 47.91 106 SER A CA 1
ATOM 840 C C . SER A 1 106 ? -10.548 12.039 14.548 1.00 47.91 106 SER A C 1
ATOM 842 O O . SER A 1 106 ? -11.125 11.461 15.465 1.00 47.91 106 SER A O 1
ATOM 844 N N . THR A 1 107 ? -9.369 11.584 14.120 1.00 47.56 107 THR A N 1
ATOM 845 C CA . THR A 1 107 ? -8.475 10.825 15.016 1.00 47.56 107 THR A CA 1
ATOM 846 C C . THR A 1 107 ? -7.025 10.972 14.554 1.00 47.56 107 THR A C 1
ATOM 848 O O . THR A 1 107 ? -6.739 10.920 13.362 1.00 47.56 107 THR A O 1
ATOM 851 N N . ILE A 1 108 ? -6.132 11.190 15.519 1.00 50.72 108 ILE A N 1
ATOM 852 C CA . ILE A 1 108 ? -4.688 11.413 15.381 1.00 50.72 108 ILE A CA 1
ATOM 853 C C . ILE A 1 108 ? -4.034 10.429 14.393 1.00 50.72 108 ILE A C 1
ATOM 855 O O . ILE A 1 108 ? -4.296 9.227 14.411 1.00 50.72 108 ILE A O 1
ATOM 859 N N . SER A 1 109 ? -3.186 10.988 13.525 1.00 51.28 109 SER A N 1
ATOM 860 C CA . SER A 1 109 ? -2.522 10.361 12.384 1.00 51.28 109 SER A CA 1
ATOM 861 C C . SER A 1 109 ? -1.874 9.003 12.650 1.00 51.28 109 SER A C 1
ATOM 863 O O . SER A 1 109 ? -0.774 8.914 13.193 1.00 51.28 109 SER A O 1
ATOM 865 N N . TYR A 1 110 ? -2.458 7.954 12.079 1.00 58.50 110 TYR A N 1
ATOM 866 C CA . TYR A 1 110 ? -1.708 6.761 11.698 1.00 58.50 110 TYR A CA 1
ATOM 867 C C . TYR A 1 110 ? -1.124 6.977 10.296 1.00 58.50 110 TYR A C 1
ATOM 869 O O . TYR A 1 110 ? -1.685 6.521 9.301 1.00 58.50 110 TYR A O 1
ATOM 877 N N . PHE A 1 111 ? -0.016 7.720 10.190 1.00 60.91 111 PHE A N 1
ATOM 878 C CA . PHE A 1 111 ? 0.688 7.855 8.911 1.00 60.91 111 PHE A CA 1
ATOM 879 C C . PHE A 1 111 ? 1.427 6.568 8.602 1.00 60.91 111 PHE A C 1
ATOM 881 O O . PHE A 1 111 ? 2.388 6.215 9.272 1.00 60.91 111 PHE A O 1
ATOM 888 N N . SER A 1 112 ? 0.968 5.857 7.588 1.00 66.25 112 SER A N 1
ATOM 889 C CA . SER A 1 112 ? 1.380 4.488 7.319 1.00 66.25 112 SER A CA 1
ATOM 890 C C . SER A 1 112 ? 2.664 4.350 6.487 1.00 66.25 112 SER A C 1
ATOM 892 O O . SER A 1 112 ? 2.807 3.401 5.710 1.00 66.25 112 SER A O 1
ATOM 894 N N . GLU A 1 113 ? 3.567 5.326 6.573 1.00 79.50 113 GLU A N 1
ATOM 895 C CA . GLU A 1 113 ? 4.778 5.371 5.747 1.00 79.50 113 GLU A CA 1
ATOM 896 C C . GLU A 1 113 ? 5.711 4.196 6.068 1.00 79.50 113 GLU A C 1
ATOM 898 O O . GLU A 1 113 ? 6.151 3.486 5.160 1.00 79.50 113 GLU A O 1
ATOM 903 N N . GLU A 1 114 ? 5.903 3.900 7.357 1.00 85.62 114 GLU A N 1
ATOM 904 C CA . GLU A 1 114 ? 6.749 2.796 7.828 1.00 85.62 114 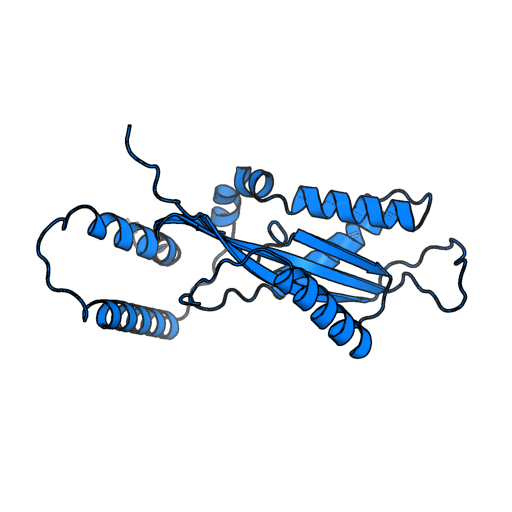GLU A CA 1
ATOM 905 C C . GLU A 1 114 ? 6.287 1.436 7.293 1.00 85.62 114 GLU A C 1
ATOM 907 O O . GLU A 1 114 ? 7.106 0.572 6.949 1.00 85.62 114 GLU A O 1
ATOM 912 N N . ALA A 1 115 ? 4.968 1.241 7.185 1.00 87.56 115 ALA A N 1
ATOM 913 C CA . ALA A 1 115 ? 4.385 0.036 6.611 1.00 87.56 115 ALA A CA 1
ATOM 914 C C . ALA A 1 115 ? 4.779 -0.115 5.136 1.00 87.56 115 ALA A C 1
ATOM 916 O O . ALA A 1 115 ? 5.179 -1.200 4.706 1.00 87.56 115 ALA A O 1
ATOM 917 N N . SER A 1 116 ? 4.695 0.972 4.364 1.00 87.56 116 SER A N 1
ATOM 918 C CA . SER A 1 116 ? 5.036 0.981 2.939 1.00 87.56 116 SER A CA 1
ATOM 919 C C . SER A 1 116 ? 6.540 0.789 2.712 1.00 87.56 116 SER A C 1
ATOM 921 O O . SER A 1 116 ? 6.958 -0.020 1.880 1.00 87.56 116 SER A O 1
ATOM 923 N N . GLU A 1 117 ? 7.388 1.435 3.515 1.00 89.06 117 GLU A N 1
ATOM 924 C CA . GLU A 1 117 ? 8.840 1.223 3.482 1.00 89.06 117 GLU A CA 1
ATOM 925 C C . GLU A 1 117 ? 9.234 -0.207 3.853 1.00 89.06 117 GLU A C 1
ATOM 927 O O . GLU A 1 117 ? 10.008 -0.865 3.149 1.00 89.06 117 GLU A O 1
ATOM 932 N N . SER A 1 118 ? 8.644 -0.747 4.915 1.00 92.56 118 SER A N 1
ATOM 933 C CA . SER A 1 118 ? 8.892 -2.126 5.327 1.00 92.56 118 SER A CA 1
ATOM 934 C C . SER A 1 118 ? 8.422 -3.128 4.270 1.00 92.56 118 SER A C 1
ATOM 936 O O . SER A 1 118 ? 9.066 -4.163 4.066 1.00 92.56 118 SER A O 1
ATOM 938 N N . ARG A 1 119 ? 7.347 -2.815 3.536 1.00 94.56 119 ARG A N 1
ATOM 939 C CA . ARG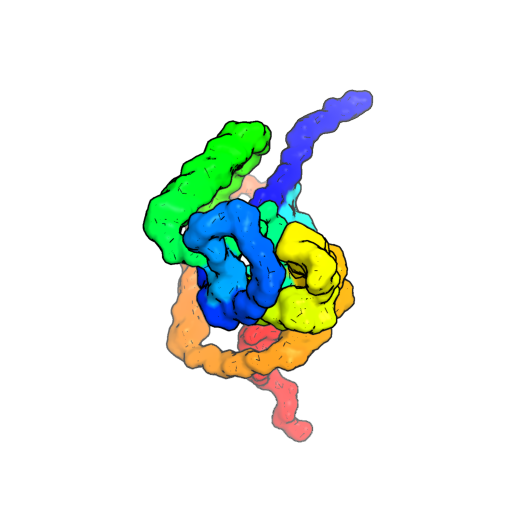 A 1 119 ? 6.825 -3.649 2.448 1.00 94.56 119 ARG A CA 1
ATOM 940 C C . ARG A 1 119 ? 7.812 -3.765 1.281 1.00 94.56 119 ARG A C 1
ATOM 942 O O . ARG A 1 119 ? 7.906 -4.838 0.684 1.00 94.56 119 ARG A O 1
ATOM 949 N N . ASN A 1 120 ? 8.633 -2.747 1.020 1.00 94.00 120 ASN A N 1
ATOM 950 C CA . ASN A 1 120 ? 9.664 -2.808 -0.022 1.00 94.00 120 ASN A CA 1
ATOM 951 C C . ASN A 1 120 ? 10.703 -3.919 0.203 1.00 94.00 120 ASN A C 1
ATOM 953 O O . ASN A 1 120 ? 11.203 -4.516 -0.759 1.00 94.00 120 ASN A O 1
ATOM 957 N N . LYS A 1 121 ? 10.990 -4.261 1.467 1.00 94.12 121 LYS A N 1
ATOM 958 C CA . LYS A 1 121 ? 11.861 -5.399 1.811 1.00 94.12 121 LYS A CA 1
ATOM 959 C C . LYS A 1 121 ? 11.239 -6.726 1.366 1.00 94.12 121 LYS A C 1
ATOM 961 O O . LYS A 1 121 ? 11.950 -7.578 0.832 1.00 94.12 121 LYS A O 1
ATOM 966 N N . LEU A 1 122 ? 9.921 -6.873 1.521 1.00 95.56 122 LEU A N 1
ATOM 967 C CA . LEU A 1 122 ? 9.182 -8.060 1.085 1.00 95.56 122 LEU A CA 1
ATOM 968 C C . LEU A 1 122 ? 9.143 -8.165 -0.440 1.00 95.56 122 LEU A C 1
ATOM 970 O O . LEU A 1 122 ? 9.457 -9.229 -0.960 1.00 95.56 122 LEU A O 1
ATOM 974 N N . TYR A 1 123 ? 8.906 -7.067 -1.169 1.00 95.69 123 TYR A N 1
ATOM 975 C CA . TYR A 1 123 ? 8.974 -7.086 -2.638 1.00 95.69 123 TYR A CA 1
ATOM 976 C C . TYR A 1 123 ? 10.322 -7.604 -3.146 1.00 95.69 123 TYR A C 1
ATOM 978 O O . TYR A 1 123 ? 10.381 -8.417 -4.070 1.00 95.69 123 TYR A O 1
ATOM 986 N N . LYS A 1 124 ? 11.422 -7.181 -2.513 1.00 94.25 124 LYS A N 1
ATOM 987 C CA . LYS A 1 124 ? 12.765 -7.658 -2.860 1.00 94.25 124 LYS A CA 1
ATOM 988 C C . LYS A 1 124 ? 12.926 -9.160 -2.606 1.00 94.25 124 LYS A C 1
ATOM 990 O O . LYS A 1 124 ? 13.466 -9.861 -3.461 1.00 94.25 124 LYS A O 1
ATOM 995 N N . GLN A 1 125 ? 12.457 -9.656 -1.461 1.00 95.06 125 GLN A N 1
ATOM 996 C CA . GLN A 1 125 ? 12.508 -11.083 -1.123 1.00 95.06 125 GLN A CA 1
ATOM 997 C C . GLN A 1 125 ? 11.629 -11.921 -2.058 1.00 95.06 125 GLN A C 1
ATOM 999 O O . GLN A 1 125 ? 12.082 -12.931 -2.593 1.00 95.06 125 GLN A O 1
ATOM 1004 N N . ASP A 1 126 ? 10.404 -11.478 -2.325 1.00 95.81 126 ASP A N 1
ATOM 1005 C CA . ASP A 1 126 ? 9.451 -12.193 -3.170 1.00 95.81 126 ASP A CA 1
ATOM 1006 C C . ASP A 1 126 ? 9.939 -12.295 -4.614 1.00 95.81 126 ASP A C 1
ATOM 1008 O O . ASP A 1 126 ? 9.874 -13.366 -5.219 1.00 95.81 126 ASP A O 1
ATOM 1012 N N . ARG A 1 127 ? 10.577 -11.242 -5.132 1.00 94.12 127 ARG A N 1
ATOM 1013 C CA . ARG A 1 127 ? 11.271 -11.301 -6.425 1.00 94.12 127 ARG A CA 1
ATOM 1014 C C . ARG A 1 127 ? 12.386 -12.341 -6.448 1.00 94.12 127 ARG A C 1
ATOM 1016 O O . ARG A 1 127 ? 12.582 -13.026 -7.453 1.00 94.12 127 ARG A O 1
ATOM 1023 N N . GLN A 1 128 ? 13.146 -12.470 -5.367 1.00 92.38 128 GLN A N 1
ATOM 1024 C CA . GLN A 1 128 ? 14.281 -13.389 -5.321 1.00 92.38 128 GLN A CA 1
ATOM 1025 C C . GLN A 1 128 ? 13.852 -14.851 -5.188 1.00 92.38 128 GLN A C 1
ATOM 1027 O O . GLN A 1 128 ? 14.410 -15.696 -5.902 1.00 92.38 128 GLN A O 1
ATOM 1032 N N . PHE A 1 129 ? 12.874 -15.125 -4.321 1.00 94.56 129 PHE A N 1
ATOM 1033 C CA . PHE A 1 129 ? 12.580 -16.472 -3.827 1.00 94.56 129 PHE A CA 1
ATOM 1034 C C . PHE A 1 129 ? 11.199 -17.014 -4.210 1.00 94.56 129 PHE A C 1
ATOM 1036 O O . PHE A 1 129 ? 11.041 -18.229 -4.256 1.00 94.56 129 PHE A O 1
ATOM 1043 N N . HIS A 1 130 ? 10.216 -16.159 -4.506 1.00 95.00 130 HIS A N 1
ATOM 1044 C CA . HIS A 1 130 ? 8.818 -16.582 -4.684 1.00 95.00 130 HIS A CA 1
ATOM 1045 C C . HIS A 1 130 ? 8.255 -16.327 -6.089 1.00 95.00 130 HIS A C 1
ATOM 1047 O O . HIS A 1 130 ? 7.215 -16.882 -6.428 1.00 95.00 130 HIS A O 1
ATOM 1053 N N . SER A 1 131 ? 8.928 -15.517 -6.909 1.00 95.75 131 SER A N 1
ATOM 1054 C CA . SER A 1 131 ? 8.457 -15.166 -8.252 1.00 95.75 131 SER A CA 1
ATOM 1055 C C . SER A 1 131 ? 9.007 -16.083 -9.349 1.00 95.75 131 SER A C 1
ATOM 1057 O O . SER A 1 131 ? 10.170 -16.507 -9.322 1.00 95.75 131 SER A O 1
ATOM 1059 N N . ARG A 1 132 ? 8.189 -16.351 -10.369 1.00 95.00 132 ARG A N 1
ATOM 1060 C CA . ARG A 1 132 ? 8.595 -17.021 -11.606 1.00 95.00 132 ARG A CA 1
ATOM 1061 C C . ARG A 1 132 ? 9.565 -16.121 -12.367 1.00 95.00 132 ARG A C 1
ATOM 1063 O O . ARG A 1 132 ? 9.273 -14.969 -12.673 1.00 95.00 132 ARG A O 1
ATOM 1070 N N . LYS A 1 133 ? 10.710 -16.680 -12.764 1.00 92.69 133 LYS A N 1
ATOM 1071 C CA . LYS A 1 133 ? 11.760 -15.968 -13.523 1.00 92.69 133 LYS A CA 1
ATOM 1072 C C . LYS A 1 133 ? 11.665 -16.198 -15.035 1.00 92.69 133 LYS A C 1
ATOM 1074 O O . LYS A 1 133 ? 12.653 -16.067 -15.750 1.00 92.69 133 LYS A O 1
ATOM 1079 N N . THR A 1 134 ? 10.477 -16.554 -15.526 1.00 92.25 134 THR A N 1
ATOM 1080 C CA . THR A 1 134 ? 10.220 -16.798 -16.955 1.00 92.25 134 THR A CA 1
ATOM 1081 C C . THR A 1 134 ? 10.080 -15.498 -17.744 1.00 92.25 134 THR A C 1
ATOM 1083 O O . THR A 1 134 ? 10.555 -15.415 -18.871 1.00 92.25 134 THR A O 1
ATOM 1086 N N . SER A 1 135 ? 9.510 -14.453 -17.138 1.00 91.31 135 SER A N 1
ATOM 1087 C CA . SER A 1 135 ? 9.447 -13.095 -17.688 1.00 91.31 135 SER A CA 1
ATOM 1088 C C . SER A 1 135 ? 9.388 -12.067 -16.555 1.00 91.31 135 SER A C 1
ATOM 1090 O O . SER A 1 135 ? 8.995 -12.395 -15.434 1.00 91.31 135 SER A O 1
ATOM 1092 N N . ARG A 1 136 ? 9.742 -10.807 -16.837 1.00 90.19 136 ARG A N 1
ATOM 1093 C CA . ARG A 1 136 ? 9.589 -9.710 -15.863 1.00 90.19 136 ARG A CA 1
ATOM 1094 C C . ARG A 1 136 ? 8.133 -9.453 -15.498 1.00 90.19 136 ARG A C 1
ATOM 1096 O O . ARG A 1 136 ? 7.853 -9.160 -14.342 1.00 90.19 136 ARG A O 1
ATOM 1103 N N . LYS A 1 137 ? 7.226 -9.605 -16.468 1.00 91.88 137 LYS A N 1
ATOM 1104 C CA . LYS A 1 137 ? 5.782 -9.492 -16.254 1.00 91.88 137 LYS A CA 1
ATOM 1105 C C . LYS A 1 137 ? 5.302 -10.534 -15.245 1.00 91.88 137 LYS A C 1
ATOM 1107 O O . LYS A 1 137 ? 4.707 -10.157 -14.248 1.00 91.88 137 LYS A O 1
ATOM 1112 N N . ASN A 1 138 ? 5.648 -11.804 -15.457 1.00 94.62 138 ASN A N 1
ATOM 1113 C CA . ASN A 1 138 ? 5.259 -12.892 -14.556 1.00 94.62 138 ASN A CA 1
ATOM 1114 C C . ASN A 1 138 ? 5.884 -12.713 -13.168 1.00 94.62 138 ASN A C 1
ATOM 1116 O O . ASN A 1 138 ? 5.226 -12.942 -12.163 1.00 94.62 138 ASN A O 1
ATOM 1120 N N . SER A 1 139 ? 7.142 -12.259 -13.109 1.00 94.38 139 SER A N 1
ATOM 1121 C CA . SER A 1 139 ? 7.804 -11.973 -11.835 1.00 94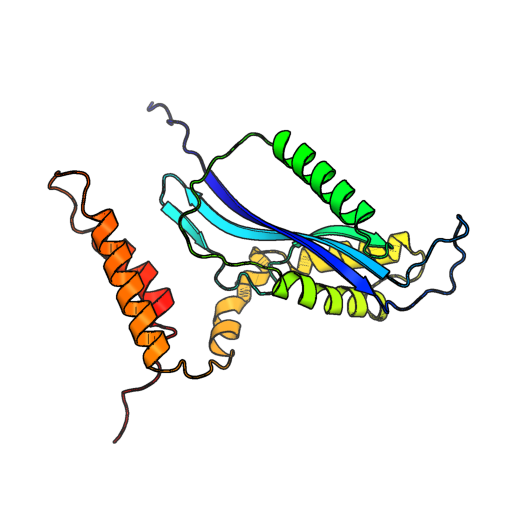.38 139 SER A CA 1
ATOM 1122 C C . SER A 1 139 ? 7.070 -10.885 -11.045 1.00 94.38 139 SER A C 1
ATOM 1124 O O . SER A 1 139 ? 6.844 -11.044 -9.848 1.00 94.38 139 SER A O 1
ATOM 1126 N N . LEU A 1 140 ? 6.674 -9.795 -11.709 1.00 94.38 140 LEU A N 1
ATOM 1127 C CA . LEU A 1 140 ? 5.953 -8.692 -11.077 1.00 94.38 140 LEU A CA 1
ATOM 1128 C C . LEU A 1 140 ? 4.522 -9.084 -10.687 1.00 94.38 140 LEU A C 1
ATOM 1130 O O . LEU A 1 140 ? 4.069 -8.714 -9.610 1.00 94.38 140 LEU A O 1
ATOM 1134 N N . GLU A 1 141 ? 3.846 -9.870 -11.526 1.00 96.62 141 GLU A N 1
ATOM 1135 C CA . GLU A 1 141 ? 2.523 -10.438 -11.254 1.00 96.62 141 GLU A CA 1
ATOM 1136 C C . GLU A 1 141 ? 2.539 -11.323 -10.000 1.00 96.62 141 GLU A C 1
ATOM 1138 O O . GLU A 1 141 ? 1.704 -11.153 -9.116 1.00 96.62 141 GLU A O 1
ATOM 1143 N N . ASP A 1 142 ? 3.531 -12.206 -9.864 1.00 97.56 142 ASP A N 1
ATOM 1144 C CA . ASP A 1 142 ? 3.664 -13.068 -8.684 1.00 97.56 142 ASP A CA 1
ATOM 1145 C C . ASP A 1 142 ? 3.917 -12.262 -7.407 1.00 97.56 142 ASP A C 1
ATOM 1147 O O . ASP A 1 142 ? 3.349 -12.557 -6.356 1.00 97.56 142 ASP A O 1
ATOM 1151 N N . VAL A 1 143 ? 4.758 -11.227 -7.492 1.00 96.88 143 VAL A N 1
ATOM 1152 C CA . VAL A 1 143 ? 5.038 -10.322 -6.366 1.00 96.88 143 VAL A CA 1
ATOM 1153 C C . VAL A 1 143 ? 3.786 -9.552 -5.972 1.00 96.88 143 VAL A C 1
ATOM 1155 O O . VAL A 1 143 ? 3.502 -9.424 -4.784 1.00 96.88 143 VAL A O 1
ATOM 1158 N N . PHE A 1 144 ? 3.029 -9.063 -6.954 1.00 97.19 144 PHE A N 1
ATOM 1159 C CA . PHE A 1 144 ? 1.777 -8.358 -6.720 1.00 97.19 144 PHE A CA 1
ATOM 1160 C C . PHE A 1 144 ? 0.748 -9.267 -6.043 1.00 97.19 144 PHE A C 1
ATOM 1162 O O . PHE A 1 144 ? 0.246 -8.920 -4.977 1.00 97.19 144 PHE A O 1
ATOM 1169 N N . ASN A 1 145 ? 0.494 -10.457 -6.594 1.00 97.19 145 ASN A N 1
ATOM 1170 C CA . ASN A 1 145 ? -0.471 -11.411 -6.042 1.00 97.19 145 ASN A CA 1
ATOM 1171 C C . ASN A 1 145 ? -0.090 -11.838 -4.621 1.00 97.19 145 ASN A C 1
ATOM 1173 O O . ASN A 1 145 ? -0.912 -11.814 -3.712 1.00 97.19 145 ASN A O 1
ATOM 1177 N N . ARG A 1 146 ? 1.191 -12.118 -4.379 1.00 96.69 146 ARG A N 1
ATOM 1178 C CA . ARG A 1 146 ? 1.670 -12.457 -3.038 1.00 96.69 146 ARG A CA 1
ATOM 1179 C C . ARG A 1 146 ? 1.544 -11.295 -2.054 1.00 96.69 146 ARG A C 1
ATOM 1181 O O . ARG A 1 146 ? 1.233 -11.491 -0.876 1.00 96.69 146 ARG A O 1
ATOM 1188 N N . ALA A 1 147 ? 1.779 -10.070 -2.507 1.00 96.25 147 ALA A N 1
ATOM 1189 C CA . ALA A 1 147 ? 1.551 -8.888 -1.693 1.00 96.25 147 ALA A CA 1
ATOM 1190 C C . ALA A 1 147 ? 0.055 -8.687 -1.394 1.00 96.25 147 ALA A C 1
ATOM 1192 O O . ALA A 1 147 ? -0.272 -8.324 -0.266 1.00 96.25 147 ALA A O 1
ATOM 1193 N N . MET A 1 148 ? -0.843 -9.004 -2.332 1.00 95.94 148 MET A N 1
ATOM 1194 C CA . MET A 1 148 ? -2.293 -9.033 -2.105 1.00 95.94 148 MET A CA 1
ATOM 1195 C C . MET A 1 148 ? -2.677 -10.066 -1.039 1.00 95.94 148 MET A C 1
ATOM 1197 O O . MET A 1 148 ? -3.305 -9.693 -0.053 1.00 95.94 148 MET A O 1
ATOM 1201 N N . ASP A 1 149 ? -2.204 -11.308 -1.151 1.00 94.88 149 ASP A N 1
ATOM 1202 C CA . ASP A 1 149 ? -2.502 -12.373 -0.179 1.00 94.88 149 ASP A CA 1
ATOM 1203 C C . ASP A 1 149 ? -1.977 -12.040 1.226 1.00 94.88 149 ASP A C 1
ATOM 1205 O O . ASP A 1 149 ? -2.641 -12.240 2.242 1.00 94.88 149 ASP A O 1
ATOM 1209 N N . THR A 1 150 ? -0.756 -11.505 1.311 1.00 94.62 150 THR A N 1
ATOM 1210 C CA . THR A 1 150 ? -0.131 -11.176 2.603 1.00 94.62 150 THR A CA 1
ATOM 1211 C C . THR A 1 150 ? -0.658 -9.886 3.230 1.00 94.62 150 THR A C 1
ATOM 1213 O O . THR A 1 150 ? -0.404 -9.658 4.415 1.00 94.62 150 THR A O 1
ATOM 1216 N N . SER A 1 151 ? -1.331 -9.031 2.452 1.00 94.75 151 SER A N 1
ATOM 1217 C CA . SER A 1 151 ? -1.990 -7.804 2.924 1.00 94.75 151 SER A CA 1
ATOM 1218 C C . SER A 1 151 ? -3.486 -7.970 3.190 1.00 94.75 151 SER A C 1
ATOM 1220 O O . SER A 1 151 ? -4.132 -7.012 3.614 1.00 94.75 151 SER A O 1
ATOM 1222 N N . ASP A 1 152 ? -4.040 -9.158 2.940 1.00 93.00 152 ASP A N 1
ATOM 1223 C CA . ASP A 1 152 ? -5.464 -9.413 3.101 1.00 93.00 152 ASP A CA 1
ATOM 1224 C C . ASP A 1 152 ? -5.902 -9.190 4.567 1.00 93.00 152 ASP A C 1
ATOM 1226 O O . ASP A 1 152 ? -5.347 -9.827 5.474 1.00 93.00 152 ASP A O 1
ATOM 1230 N N . PRO A 1 153 ? -6.879 -8.298 4.837 1.00 90.44 153 PRO A N 1
ATOM 1231 C CA . PRO A 1 153 ? -7.299 -7.981 6.200 1.00 90.44 153 PRO A CA 1
ATOM 1232 C C . PRO A 1 153 ? -7.838 -9.184 6.977 1.00 90.44 153 PRO A C 1
ATOM 1234 O O . PRO A 1 153 ? -7.599 -9.287 8.183 1.00 90.44 153 PRO A O 1
ATOM 1237 N N . TYR A 1 154 ? -8.529 -10.109 6.308 1.00 89.94 154 TYR A N 1
ATOM 1238 C CA . TYR A 1 154 ? -9.071 -11.307 6.937 1.00 89.94 154 TYR A CA 1
ATOM 1239 C C . TYR A 1 154 ? -7.939 -12.267 7.313 1.00 89.94 154 TYR A C 1
ATOM 1241 O O . TYR A 1 154 ? -7.779 -12.597 8.492 1.00 89.94 154 TYR A O 1
ATOM 1249 N N . CYS A 1 155 ? -7.069 -12.627 6.363 1.00 91.00 155 CYS A N 1
ATOM 1250 C CA . CYS A 1 155 ? -5.913 -13.490 6.628 1.00 91.00 155 CYS A CA 1
ATOM 1251 C C . CYS A 1 155 ? -4.970 -12.880 7.673 1.00 91.00 155 CYS A C 1
ATOM 1253 O O . CYS A 1 155 ? -4.398 -13.580 8.515 1.00 91.00 155 CYS A O 1
ATOM 1255 N N . SER A 1 156 ? -4.805 -11.560 7.649 1.00 91.25 156 SER A N 1
ATOM 1256 C CA . SER A 1 156 ? -4.012 -10.833 8.632 1.00 91.25 156 SER A CA 1
ATOM 1257 C C . SER A 1 156 ? -4.649 -10.790 10.011 1.00 91.25 156 SER A C 1
ATOM 1259 O O . SER A 1 156 ? -3.909 -10.717 10.988 1.00 91.25 156 SER A O 1
ATOM 1261 N N . SER A 1 157 ? -5.959 -10.953 10.143 1.00 90.62 157 SER A N 1
ATOM 1262 C CA . SER A 1 157 ? -6.625 -10.935 11.448 1.00 90.62 157 SER A CA 1
ATOM 1263 C C . SER A 1 157 ? -6.516 -12.259 12.220 1.00 90.62 157 SER A C 1
ATOM 1265 O O . SER A 1 157 ? -6.445 -12.222 13.447 1.00 90.62 157 SER A O 1
ATOM 1267 N N . ILE A 1 158 ? -6.385 -13.409 11.539 1.00 90.12 158 ILE A N 1
ATOM 1268 C CA . ILE A 1 158 ? -6.462 -14.767 12.135 1.00 90.12 158 ILE A CA 1
ATOM 1269 C C . ILE A 1 158 ? -5.547 -14.977 13.361 1.00 90.12 158 ILE A C 1
ATOM 1271 O O . ILE A 1 158 ? -5.945 -15.620 14.322 1.00 90.12 158 ILE A O 1
ATOM 1275 N N . ASN A 1 159 ? -4.334 -14.415 13.364 1.00 87.69 159 ASN A N 1
ATOM 1276 C CA . ASN A 1 159 ? -3.363 -14.554 14.466 1.00 87.69 159 ASN A CA 1
ATOM 1277 C C . ASN A 1 159 ? -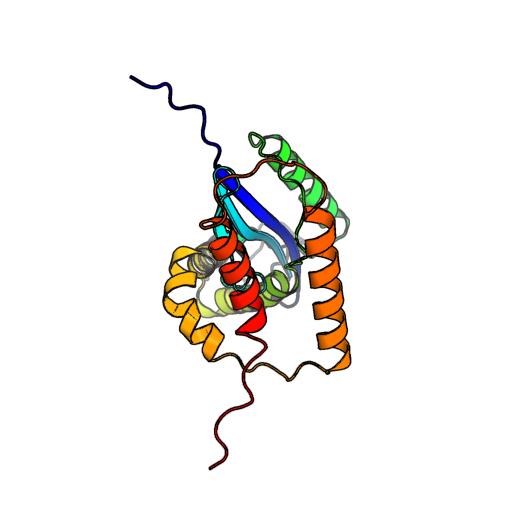2.891 -13.198 15.012 1.00 87.69 159 ASN A C 1
ATOM 1279 O O . ASN A 1 159 ? -1.757 -13.060 15.474 1.00 87.69 159 ASN A O 1
ATOM 1283 N N . LEU A 1 160 ? -3.723 -12.160 14.895 1.00 89.19 160 LEU A N 1
ATOM 1284 C CA . LEU A 1 160 ? -3.323 -10.802 15.257 1.00 89.19 160 LEU A CA 1
ATOM 1285 C C . LEU A 1 160 ? -3.065 -10.653 16.761 1.00 89.19 160 LEU A C 1
ATOM 1287 O O . LEU A 1 160 ? -2.020 -10.130 17.137 1.00 89.19 160 LEU A O 1
ATOM 1291 N N . ASN A 1 161 ? -3.946 -11.198 17.602 1.00 89.69 161 ASN A N 1
ATOM 1292 C CA . ASN A 1 161 ? -3.829 -11.109 19.062 1.00 89.69 161 ASN A CA 1
ATOM 1293 C C . ASN A 1 161 ? -2.514 -11.709 19.576 1.00 89.69 161 ASN A C 1
ATOM 1295 O O . ASN A 1 161 ? -1.808 -11.078 20.355 1.00 89.69 161 ASN A O 1
ATOM 1299 N N . SER A 1 162 ? -2.147 -12.902 19.102 1.00 89.94 162 SER A N 1
ATOM 1300 C CA . SER A 1 162 ? -0.906 -13.572 19.510 1.00 89.94 162 SER A CA 1
ATOM 1301 C C . SER A 1 162 ? 0.336 -12.770 19.118 1.00 89.94 162 SER A C 1
ATOM 1303 O O . SER A 1 162 ? 1.305 -12.728 19.868 1.00 89.94 162 SER A O 1
ATOM 1305 N N . ARG A 1 163 ? 0.308 -12.101 17.957 1.00 87.44 163 ARG A N 1
ATOM 1306 C CA . ARG A 1 163 ? 1.419 -11.251 17.506 1.00 87.44 163 ARG A CA 1
ATOM 1307 C C . AR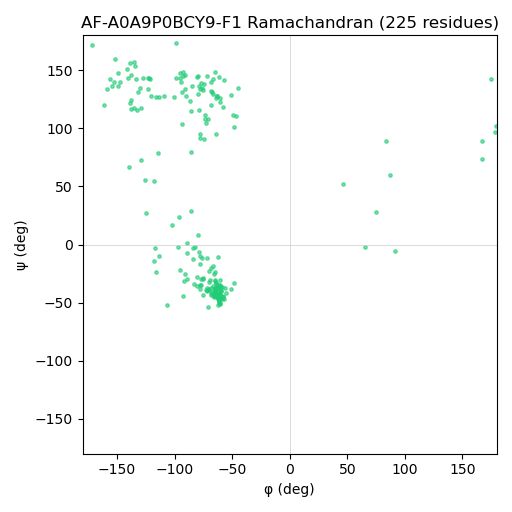G A 1 163 ? 1.529 -9.959 18.301 1.00 87.44 163 ARG A C 1
ATOM 1309 O O . ARG A 1 163 ? 2.645 -9.566 18.607 1.00 87.44 163 ARG A O 1
ATOM 1316 N N . ILE A 1 164 ? 0.399 -9.334 18.634 1.00 86.38 164 ILE A N 1
ATOM 1317 C CA . ILE A 1 164 ? 0.373 -8.141 19.488 1.00 86.38 164 ILE A CA 1
ATOM 1318 C C . ILE A 1 164 ? 0.946 -8.489 20.865 1.00 86.38 164 ILE A C 1
ATOM 1320 O O . ILE A 1 164 ? 1.877 -7.832 21.310 1.00 86.38 164 ILE A O 1
ATOM 1324 N N . LYS A 1 165 ? 0.484 -9.585 21.484 1.00 85.88 165 LYS A N 1
ATOM 1325 C CA . LYS A 1 165 ? 1.000 -10.062 22.782 1.00 85.88 165 LYS A CA 1
ATOM 1326 C C . LYS A 1 165 ? 2.487 -10.421 22.749 1.00 85.88 165 LYS A C 1
ATOM 1328 O O . LYS A 1 165 ? 3.188 -10.237 23.733 1.00 85.88 165 LYS A O 1
ATOM 1333 N N . GLY A 1 166 ? 2.968 -10.962 21.629 1.00 82.19 166 GLY A N 1
ATOM 1334 C CA . GLY A 1 166 ? 4.382 -11.289 21.445 1.00 82.19 166 GLY A CA 1
ATOM 1335 C C . GLY A 1 166 ? 5.270 -10.080 21.135 1.00 82.19 166 GLY A C 1
ATOM 1336 O O . GLY A 1 166 ? 6.495 -10.228 21.103 1.00 82.19 166 GLY A O 1
ATOM 1337 N N . HIS A 1 167 ? 4.691 -8.906 20.868 1.00 80.31 167 HIS A N 1
ATOM 1338 C CA . HIS A 1 167 ? 5.462 -7.707 20.586 1.00 80.31 167 HIS A CA 1
ATOM 1339 C C . HIS A 1 167 ? 5.974 -7.098 21.889 1.00 80.31 167 HIS A C 1
ATOM 1341 O O . HIS A 1 167 ? 5.224 -6.892 22.837 1.00 80.31 167 HIS A O 1
ATOM 1347 N N . ARG A 1 168 ? 7.277 -6.821 21.936 1.00 78.06 168 ARG A N 1
ATOM 1348 C CA . ARG A 1 168 ? 7.899 -6.194 23.099 1.00 78.06 168 ARG A CA 1
ATOM 1349 C C . ARG A 1 168 ? 7.596 -4.706 23.057 1.00 78.06 168 ARG A C 1
ATOM 1351 O O . ARG A 1 168 ? 8.044 -4.024 22.138 1.00 78.06 168 ARG A O 1
ATOM 1358 N N . THR A 1 169 ? 6.858 -4.222 24.041 1.00 77.19 169 THR A N 1
ATOM 1359 C CA . THR A 1 169 ? 6.700 -2.792 24.283 1.00 77.19 169 THR A CA 1
ATOM 1360 C C . THR A 1 169 ? 7.921 -2.275 25.039 1.00 77.19 169 THR A C 1
ATOM 1362 O O . THR A 1 169 ? 8.529 -2.982 25.843 1.00 77.19 169 THR A O 1
ATOM 1365 N N . LEU A 1 170 ? 8.329 -1.047 24.726 1.00 82.69 170 LEU A N 1
ATOM 1366 C CA . LEU A 1 170 ? 9.271 -0.301 25.554 1.00 82.69 170 LEU A CA 1
ATOM 1367 C C . LEU A 1 170 ? 8.465 0.525 26.555 1.00 82.69 170 LEU A C 1
ATOM 1369 O O .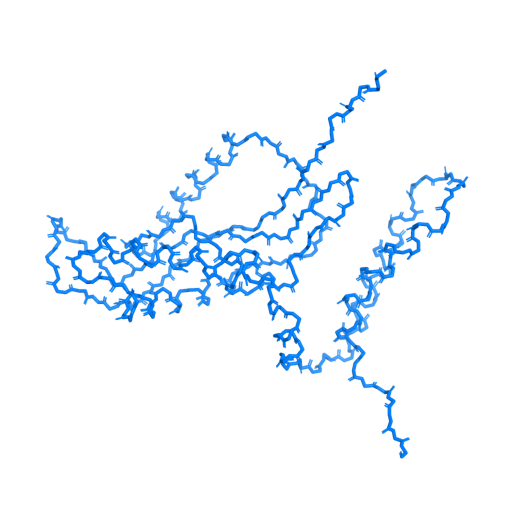 LEU A 1 170 ? 7.390 1.019 26.211 1.00 82.69 170 LEU A O 1
ATOM 1373 N N . ASN A 1 171 ? 8.999 0.712 27.760 1.00 86.69 171 ASN A N 1
ATOM 1374 C CA . ASN A 1 171 ? 8.359 1.571 28.752 1.00 86.69 171 ASN A CA 1
ATOM 1375 C C . ASN A 1 171 ? 8.341 3.017 28.245 1.00 86.69 171 ASN A C 1
ATOM 1377 O O . ASN A 1 171 ? 9.376 3.577 27.875 1.00 86.69 171 ASN A O 1
ATOM 1381 N N . ILE A 1 172 ? 7.151 3.614 28.223 1.00 87.12 172 ILE A N 1
ATOM 1382 C CA . ILE A 1 172 ? 6.954 5.005 27.817 1.00 87.12 172 ILE A CA 1
ATOM 1383 C C . ILE A 1 172 ? 7.366 5.910 28.992 1.00 87.12 172 ILE A C 1
ATOM 1385 O O . ILE A 1 172 ? 6.961 5.641 30.125 1.00 87.12 172 ILE A O 1
ATOM 1389 N N . PRO A 1 173 ? 8.155 6.981 28.769 1.00 92.75 173 PRO A N 1
ATOM 1390 C CA . PRO A 1 173 ? 8.531 7.909 29.833 1.00 92.75 173 PRO A CA 1
ATOM 1391 C C . PRO A 1 173 ? 7.311 8.528 30.530 1.00 92.75 173 PRO A C 1
ATOM 1393 O O . PRO A 1 173 ? 6.337 8.896 29.873 1.00 92.75 173 PRO A O 1
ATOM 1396 N N . ALA A 1 174 ? 7.386 8.701 31.853 1.00 90.06 174 ALA A N 1
ATOM 1397 C CA . ALA A 1 174 ? 6.268 9.183 32.669 1.00 90.06 174 ALA A CA 1
ATOM 1398 C C . ALA A 1 174 ? 5.713 10.546 32.208 1.00 90.06 174 ALA A C 1
ATOM 1400 O O . ALA A 1 174 ? 4.498 10.737 32.187 1.00 90.06 174 ALA A O 1
ATOM 1401 N N . ASP A 1 175 ? 6.579 11.461 31.765 1.00 91.69 175 ASP A N 1
ATOM 1402 C CA . ASP A 1 175 ? 6.176 12.782 31.260 1.00 91.69 175 ASP A CA 1
ATOM 1403 C C . ASP A 1 175 ? 5.281 12.676 30.014 1.00 91.69 175 ASP A C 1
ATOM 1405 O O . ASP A 1 175 ? 4.308 13.413 29.863 1.00 91.69 175 ASP A O 1
ATOM 1409 N N . VAL A 1 176 ? 5.569 11.707 29.141 1.00 87.38 176 VAL A N 1
ATOM 1410 C CA . VAL A 1 176 ? 4.793 11.447 27.921 1.00 87.38 176 VAL A CA 1
ATOM 1411 C C . VAL A 1 176 ? 3.439 10.825 28.270 1.00 87.38 176 VAL A C 1
ATOM 1413 O O . VAL A 1 176 ? 2.424 11.175 27.671 1.00 87.38 176 VAL A O 1
ATOM 1416 N N . VAL A 1 177 ? 3.396 9.945 29.275 1.00 87.00 177 VAL A N 1
ATOM 1417 C CA . VAL A 1 177 ? 2.137 9.370 29.781 1.00 87.00 177 VAL A CA 1
ATOM 1418 C C . VAL A 1 177 ? 1.234 10.459 30.364 1.00 87.00 177 VAL A C 1
ATOM 1420 O O . VAL A 1 177 ? 0.035 10.471 30.081 1.00 87.00 177 VAL A O 1
ATOM 1423 N N . SER A 1 178 ? 1.795 11.391 31.139 1.00 89.44 178 SER A N 1
ATOM 1424 C CA . SER A 1 178 ? 1.056 12.535 31.689 1.00 89.44 178 SER A CA 1
ATOM 1425 C C . SER A 1 178 ? 0.468 13.409 30.580 1.00 89.44 178 SER A C 1
ATOM 1427 O O . SER A 1 178 ? -0.728 13.696 30.605 1.00 89.44 178 SER A O 1
ATOM 1429 N N . LEU A 1 179 ? 1.261 13.721 29.549 1.00 88.44 179 LEU A N 1
ATOM 1430 C CA . LEU A 1 179 ? 0.800 14.478 28.382 1.00 88.44 179 LEU A CA 1
ATOM 1431 C C . LEU A 1 179 ? -0.375 13.789 27.667 1.00 88.44 179 LEU A C 1
ATOM 1433 O O . LEU A 1 179 ? -1.366 14.436 27.333 1.00 88.44 179 LEU A O 1
ATOM 1437 N N . PHE A 1 180 ? -0.301 12.471 27.449 1.00 81.81 180 PHE A N 1
ATOM 1438 C CA . PHE A 1 180 ? -1.399 11.738 26.811 1.00 81.81 180 PHE A CA 1
ATOM 1439 C C . PHE A 1 180 ? -2.684 11.752 27.646 1.00 81.81 180 PHE A C 1
ATOM 1441 O O . PHE A 1 180 ? -3.774 11.882 27.086 1.00 81.81 180 PHE A O 1
ATOM 1448 N N . ARG A 1 181 ? -2.577 11.661 28.978 1.00 82.44 181 ARG A N 1
ATOM 1449 C CA . ARG A 1 181 ? -3.741 11.760 29.873 1.00 82.44 181 ARG A CA 1
ATOM 1450 C C . ARG A 1 181 ? -4.403 13.134 29.786 1.00 82.44 181 ARG A C 1
ATOM 1452 O O . ARG A 1 181 ? -5.623 13.200 29.663 1.00 82.44 181 ARG A O 1
ATOM 1459 N N . GLU A 1 182 ? -3.618 14.208 29.790 1.00 83.06 182 GLU A N 1
ATOM 1460 C CA . GLU A 1 182 ? -4.125 15.582 29.659 1.00 83.06 182 GLU A CA 1
ATOM 1461 C C . GLU A 1 182 ? -4.869 15.797 28.334 1.00 83.06 182 GLU A C 1
ATOM 1463 O O . GLU A 1 182 ? -5.974 16.345 28.317 1.00 83.06 182 GLU A O 1
ATOM 1468 N N . ILE A 1 183 ? -4.310 15.300 27.226 1.00 79.81 183 ILE A N 1
ATOM 1469 C CA . ILE A 1 183 ? -4.941 15.372 25.900 1.00 79.81 183 ILE A CA 1
ATOM 1470 C C . ILE A 1 183 ? -6.291 14.644 25.898 1.00 79.81 183 ILE A C 1
ATOM 1472 O O . ILE A 1 183 ? -7.285 15.196 25.422 1.00 79.81 183 ILE A O 1
ATOM 1476 N N . ASN A 1 184 ? -6.350 13.438 26.468 1.00 76.06 184 ASN A N 1
ATOM 1477 C CA . ASN A 1 184 ? -7.594 12.672 26.545 1.00 76.06 184 ASN A CA 1
ATOM 1478 C C . ASN A 1 184 ? -8.667 13.408 27.366 1.00 76.06 184 ASN A C 1
ATOM 1480 O O . ASN A 1 184 ? -9.817 13.479 26.936 1.00 76.06 184 ASN A O 1
ATOM 1484 N N . MET A 1 185 ? -8.307 14.029 28.495 1.00 75.06 185 MET A N 1
ATOM 1485 C CA . MET A 1 185 ? -9.258 14.807 29.306 1.00 75.06 185 MET A CA 1
ATOM 1486 C C . MET A 1 185 ? -9.803 16.044 28.573 1.00 75.06 185 MET A C 1
ATOM 1488 O O . MET A 1 185 ? -10.989 16.369 28.698 1.00 75.06 185 MET A O 1
ATOM 1492 N N . HIS A 1 186 ? -8.972 16.722 27.778 1.00 70.25 186 HIS A N 1
ATOM 1493 C CA . HIS A 1 186 ? -9.411 17.855 26.963 1.00 70.25 186 HIS A CA 1
ATOM 1494 C C . HIS A 1 186 ? -10.353 17.436 25.825 1.00 70.25 186 HIS A C 1
ATOM 1496 O O . HIS A 1 186 ? -11.328 18.144 25.564 1.00 70.25 186 HIS A O 1
ATOM 1502 N N . LEU A 1 187 ? -10.114 16.283 25.190 1.00 65.69 187 LEU A N 1
ATOM 1503 C CA . LEU A 1 187 ? -10.987 15.743 24.138 1.00 65.69 187 LEU A CA 1
ATOM 1504 C C . LEU A 1 187 ? -12.375 15.373 24.682 1.00 65.69 187 LEU A C 1
ATOM 1506 O O . LEU A 1 187 ? -13.387 15.727 24.078 1.00 65.69 187 LEU A O 1
ATOM 1510 N N . SER A 1 188 ? -12.437 14.753 25.863 1.00 62.25 188 SER A N 1
ATOM 1511 C CA . SER A 1 188 ? -13.705 14.436 26.533 1.00 62.25 188 SER A CA 1
ATOM 1512 C C . SER A 1 188 ? -14.496 15.687 26.936 1.00 62.25 188 SER A C 1
ATOM 1514 O O . SER A 1 188 ? -15.722 15.685 26.888 1.00 62.25 188 SER A O 1
ATOM 1516 N N . SER A 1 189 ? -13.808 16.780 27.285 1.00 52.44 189 SER A N 1
ATOM 1517 C CA . SER A 1 189 ? -14.449 18.041 27.696 1.00 52.44 189 SER A CA 1
ATOM 1518 C C . SER A 1 189 ? -15.043 18.831 26.522 1.00 52.44 189 SER A C 1
ATOM 1520 O O . SER A 1 189 ? -16.019 19.553 26.701 1.00 52.44 189 SER A O 1
ATOM 1522 N N . GLN A 1 190 ? -14.483 18.689 25.317 1.00 49.00 190 GLN A N 1
ATOM 1523 C CA . GLN A 1 190 ? -14.967 19.356 24.097 1.00 49.00 190 GLN A CA 1
ATOM 1524 C C . GLN A 1 190 ? -16.225 18.680 23.521 1.00 49.00 190 GLN A C 1
ATOM 1526 O O . GLN A 1 190 ? -17.086 19.354 22.960 1.00 49.00 190 GLN A O 1
ATOM 1531 N N . ASN A 1 191 ? -16.381 17.369 23.728 1.00 47.91 191 ASN A N 1
ATOM 1532 C CA . ASN A 1 191 ? -17.572 16.615 23.316 1.00 47.91 191 ASN A CA 1
ATOM 1533 C C . ASN A 1 191 ? -18.770 16.787 24.278 1.00 47.91 191 ASN A C 1
ATOM 1535 O O . ASN A 1 191 ? -19.862 16.315 23.980 1.00 47.91 191 ASN A O 1
ATOM 1539 N N . GLY A 1 192 ? -18.587 17.466 25.419 1.00 41.16 192 GLY A N 1
ATOM 1540 C CA . GLY A 1 192 ? -19.621 17.691 26.441 1.00 41.16 192 GLY A CA 1
ATOM 1541 C C . GLY A 1 192 ? -20.472 18.956 26.266 1.00 41.16 192 GLY A C 1
ATOM 1542 O O . GLY A 1 192 ? -21.341 19.223 27.093 1.00 41.16 192 GLY A O 1
ATOM 1543 N N . THR A 1 193 ? -20.250 19.753 25.217 1.00 34.28 193 THR A N 1
ATOM 1544 C CA . THR A 1 193 ? -21.003 20.996 24.955 1.00 34.28 193 THR A CA 1
ATOM 1545 C C . THR A 1 193 ? -21.770 20.954 23.636 1.00 34.28 193 THR A C 1
ATOM 1547 O O . THR A 1 193 ? -21.635 21.831 22.792 1.00 34.28 193 THR A O 1
ATOM 1550 N N . SER A 1 194 ? -22.614 19.943 23.453 1.00 35.62 194 SER A N 1
ATOM 1551 C CA . SER A 1 194 ? -23.874 20.101 22.716 1.00 35.62 194 SER A CA 1
ATOM 1552 C C . SER A 1 194 ? -24.853 18.991 23.104 1.00 35.62 194 SER A C 1
ATOM 1554 O O . SER A 1 194 ? -24.490 17.827 23.185 1.00 35.62 194 SER A O 1
ATOM 1556 N N . GLU A 1 195 ? -26.091 19.417 23.356 1.00 34.22 195 GLU A N 1
ATOM 1557 C CA . GLU A 1 195 ? -27.307 18.621 23.573 1.00 34.22 195 GLU A CA 1
ATOM 1558 C C . GLU A 1 195 ? -27.563 18.068 24.985 1.00 34.22 195 GLU A C 1
ATOM 1560 O O . GLU A 1 195 ? -27.286 16.932 25.358 1.00 34.22 195 GLU A O 1
ATOM 1565 N N . GLN A 1 196 ? -28.256 18.911 25.756 1.00 35.28 196 GLN A N 1
ATOM 1566 C CA . GLN A 1 196 ? -29.283 18.462 26.688 1.00 35.28 196 GLN A CA 1
ATOM 1567 C C . GLN A 1 196 ? -30.244 17.505 25.964 1.00 35.28 196 GLN A C 1
ATOM 1569 O O . GLN A 1 196 ? -31.016 17.962 25.130 1.00 35.28 196 GLN A O 1
ATOM 1574 N N . ASN A 1 197 ? -30.240 16.221 26.321 1.00 31.83 197 ASN A N 1
ATOM 1575 C CA . ASN A 1 197 ? -31.452 15.415 26.471 1.00 31.83 197 ASN A CA 1
ATOM 1576 C C . ASN A 1 197 ? -31.150 14.167 27.311 1.00 31.83 197 ASN A C 1
ATOM 1578 O O . ASN A 1 197 ? -30.297 13.351 26.982 1.00 31.83 197 ASN A O 1
ATOM 1582 N N . LYS A 1 198 ? -31.858 14.071 28.439 1.00 38.78 198 LYS A N 1
ATOM 1583 C CA . LYS A 1 198 ? -31.863 12.935 29.360 1.00 38.78 198 LYS A CA 1
ATOM 1584 C C . LYS A 1 198 ? -32.649 11.785 28.735 1.00 38.78 198 LYS A C 1
ATOM 1586 O O . LYS A 1 198 ? -33.871 11.876 28.686 1.00 38.78 198 LYS A O 1
ATOM 1591 N N . MET A 1 199 ? -31.962 10.733 28.314 1.00 33.59 199 MET A N 1
ATOM 1592 C CA . MET A 1 199 ? -32.358 9.321 28.415 1.00 33.59 199 MET A CA 1
ATOM 1593 C C . MET A 1 199 ? -31.310 8.486 27.673 1.00 33.59 199 MET A C 1
ATOM 1595 O O . MET A 1 199 ? -30.830 8.919 26.632 1.00 33.59 199 MET A O 1
ATOM 1599 N N . GLU A 1 200 ? -31.005 7.308 28.225 1.00 34.66 200 GLU A N 1
ATOM 1600 C CA . GLU A 1 200 ? -30.067 6.282 27.719 1.00 34.66 200 GLU A CA 1
ATOM 1601 C C . GLU A 1 200 ? -28.597 6.474 28.147 1.00 34.66 200 GLU A C 1
ATOM 1603 O O . GLU A 1 200 ? -27.680 6.602 27.339 1.00 34.66 200 GLU A O 1
ATOM 1608 N N . ASP A 1 201 ? -28.387 6.458 29.469 1.00 32.41 201 ASP A N 1
ATOM 1609 C CA . ASP A 1 201 ? -27.070 6.492 30.124 1.00 32.41 201 ASP A CA 1
ATOM 1610 C C . ASP A 1 201 ? -26.371 5.113 30.218 1.00 32.41 201 ASP A C 1
ATOM 1612 O O . ASP A 1 201 ? -25.229 5.055 30.650 1.00 32.41 201 ASP A O 1
ATOM 1616 N N . GLU A 1 202 ? -26.974 4.004 29.770 1.00 33.91 202 GLU A N 1
ATOM 1617 C CA . GLU A 1 202 ? -26.353 2.665 29.902 1.00 33.91 202 GLU A CA 1
ATOM 1618 C C . GLU A 1 202 ? -25.576 2.200 28.647 1.00 33.91 202 GLU A C 1
ATOM 1620 O O . GLU A 1 202 ? -24.660 1.387 28.754 1.00 33.91 202 GLU A O 1
ATOM 1625 N N . GLU A 1 203 ? -25.850 2.743 2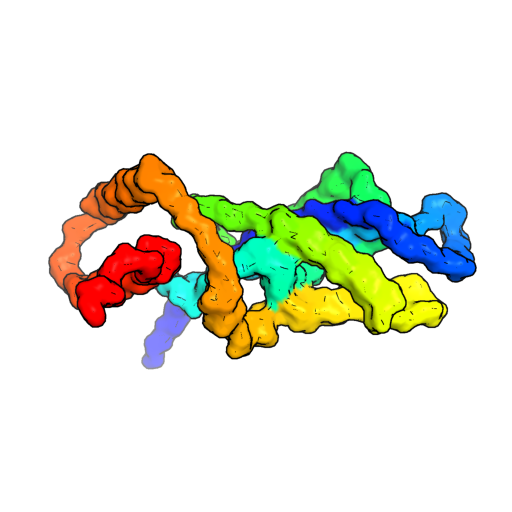7.453 1.00 36.75 203 GLU A N 1
ATOM 1626 C CA . GLU A 1 203 ? -25.149 2.336 26.215 1.00 36.75 203 GLU A CA 1
ATOM 1627 C C . GLU A 1 203 ? -23.897 3.181 25.913 1.00 36.75 203 GLU A C 1
ATOM 1629 O O . GLU A 1 203 ? -22.950 2.706 25.279 1.00 36.75 203 GLU A O 1
ATOM 1634 N N . LYS A 1 204 ? -23.840 4.424 26.414 1.00 34.25 204 LYS A N 1
ATOM 1635 C CA . LYS A 1 204 ? -22.685 5.324 26.230 1.00 34.25 204 LYS A CA 1
ATOM 1636 C C . LYS A 1 204 ? -21.490 4.948 27.108 1.00 34.25 204 LYS A C 1
ATOM 1638 O O . LYS A 1 204 ? -20.350 5.157 26.691 1.00 34.25 204 LYS A O 1
ATOM 1643 N N . GLU A 1 205 ? -21.735 4.350 28.273 1.00 31.92 205 GLU A N 1
ATOM 1644 C CA . GLU A 1 205 ? -20.681 3.874 29.180 1.00 31.92 205 GLU A CA 1
ATOM 1645 C C . GLU A 1 205 ? -19.854 2.745 28.532 1.00 31.92 205 GLU A C 1
ATOM 1647 O O . GLU A 1 205 ? -18.624 2.777 28.572 1.00 31.92 205 GLU A O 1
ATOM 1652 N N . CYS A 1 206 ? -20.504 1.853 27.770 1.00 28.81 206 CYS A N 1
ATOM 1653 C CA . CYS A 1 206 ? -19.84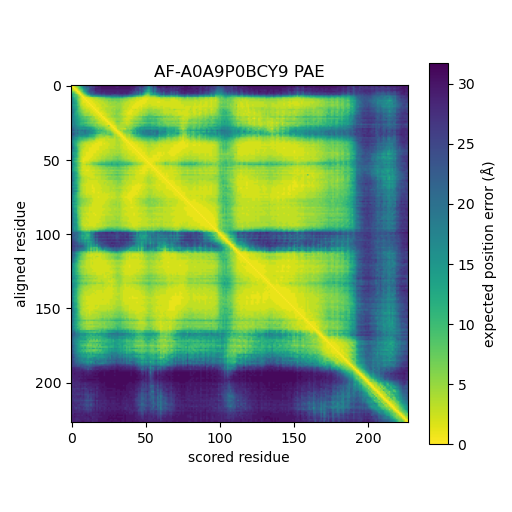4 0.779 27.018 1.00 28.81 206 CYS A CA 1
ATOM 1654 C C . CYS A 1 206 ? -18.925 1.298 25.887 1.00 28.81 206 CYS A C 1
ATOM 1656 O O . CYS A 1 206 ? -17.911 0.678 25.558 1.00 28.81 206 CYS A O 1
ATOM 1658 N N . TYR A 1 207 ? -19.241 2.447 25.279 1.00 35.22 207 TYR A N 1
ATOM 1659 C CA . TYR A 1 207 ? -18.474 2.986 24.147 1.00 35.22 207 TYR A CA 1
ATOM 1660 C C . TYR A 1 207 ? -17.161 3.651 24.585 1.00 35.22 207 TYR A C 1
ATOM 1662 O O . TYR A 1 207 ? -16.148 3.560 23.888 1.00 35.22 207 TYR A O 1
ATOM 1670 N N . ILE A 1 208 ? -17.163 4.295 25.756 1.00 37.22 208 ILE A N 1
ATOM 1671 C CA . ILE A 1 208 ? -15.971 4.938 26.321 1.00 37.22 208 ILE A CA 1
ATOM 1672 C C . ILE A 1 208 ? -15.044 3.891 26.939 1.00 37.22 208 ILE A C 1
ATOM 1674 O O . ILE A 1 208 ? -13.830 3.988 26.744 1.00 37.22 208 ILE A O 1
ATOM 1678 N N . GLU A 1 209 ? -15.591 2.863 27.600 1.00 29.12 209 GLU A N 1
ATOM 1679 C CA . GLU A 1 209 ? -14.786 1.759 28.131 1.00 29.12 209 GLU A CA 1
ATOM 1680 C C . GLU A 1 209 ? -13.974 1.081 27.025 1.00 29.12 209 GLU A C 1
ATOM 1682 O O . GLU A 1 209 ? -12.766 0.979 27.173 1.00 29.12 209 GLU A O 1
ATOM 1687 N N . ASN A 1 210 ? -14.568 0.752 25.872 1.00 35.06 210 ASN A N 1
ATOM 1688 C CA . ASN A 1 210 ? -13.869 0.018 24.806 1.00 35.06 210 ASN A CA 1
ATOM 1689 C C . ASN A 1 210 ? -12.763 0.819 24.082 1.00 35.06 210 ASN A C 1
ATOM 1691 O O . ASN A 1 210 ? -11.782 0.241 23.611 1.00 35.06 210 ASN A O 1
ATOM 1695 N N . VAL A 1 211 ? -12.893 2.148 23.975 1.00 38.25 211 VAL A N 1
ATOM 1696 C CA . VAL A 1 211 ? -11.857 3.008 23.363 1.00 38.25 211 VAL A CA 1
ATOM 1697 C C . VAL A 1 211 ? -10.727 3.300 24.353 1.00 38.25 211 VAL A C 1
ATOM 1699 O O . VAL A 1 211 ? -9.561 3.360 23.956 1.00 38.25 211 VAL A O 1
ATOM 1702 N N . CYS A 1 212 ? -11.054 3.459 25.640 1.00 37.88 212 CYS A N 1
ATOM 1703 C CA . CYS A 1 212 ? -10.052 3.623 26.686 1.00 37.88 212 CYS A CA 1
ATOM 1704 C C . CYS A 1 212 ? -9.323 2.312 26.987 1.00 37.88 212 CYS A C 1
ATOM 1706 O O . CYS A 1 212 ? -8.110 2.365 27.149 1.00 37.88 212 CYS A O 1
ATOM 1708 N N . THR A 1 213 ? -9.987 1.153 27.011 1.00 36.53 213 THR A N 1
ATOM 1709 C CA . THR A 1 213 ? -9.344 -0.142 27.298 1.00 36.53 213 THR A CA 1
ATOM 1710 C C . THR A 1 213 ? -8.333 -0.519 26.222 1.00 36.53 213 THR A C 1
ATOM 1712 O O . THR A 1 213 ? -7.229 -0.905 26.565 1.00 36.53 213 THR A O 1
ATOM 1715 N N . ASP A 1 214 ? -8.591 -0.283 24.932 1.00 41.56 214 ASP A N 1
ATOM 1716 C CA . ASP A 1 214 ? -7.598 -0.579 23.881 1.00 41.56 214 ASP A CA 1
ATOM 1717 C C . ASP A 1 214 ? -6.328 0.307 23.967 1.00 41.56 214 ASP A C 1
ATOM 1719 O O . ASP A 1 214 ? -5.251 -0.094 23.518 1.00 41.56 214 ASP A O 1
ATOM 1723 N N . LEU A 1 215 ? -6.421 1.506 24.559 1.00 39.81 215 LEU A N 1
ATOM 1724 C CA . LEU A 1 215 ? -5.286 2.413 24.801 1.00 39.81 215 LEU A CA 1
ATOM 1725 C C . LEU A 1 215 ? -4.634 2.208 26.183 1.00 39.81 215 LEU A C 1
ATOM 1727 O O . LEU A 1 215 ? -3.426 2.408 26.313 1.00 39.81 215 LEU A O 1
ATOM 1731 N N . LEU A 1 216 ? -5.399 1.800 27.201 1.00 38.44 216 LEU A N 1
ATOM 1732 C CA . LEU A 1 216 ? -4.933 1.559 28.573 1.00 38.44 216 LEU A CA 1
ATOM 1733 C C . LEU A 1 216 ? -4.451 0.123 28.823 1.00 38.44 216 LEU A C 1
ATOM 1735 O O . LEU A 1 216 ? -3.508 -0.043 29.592 1.00 38.44 216 LEU A O 1
ATOM 1739 N N . ASP A 1 217 ? -4.975 -0.892 28.135 1.00 41.34 217 ASP A N 1
ATOM 1740 C CA . ASP A 1 217 ? -4.503 -2.287 28.227 1.00 41.34 217 ASP A CA 1
ATOM 1741 C C . ASP A 1 217 ? -3.076 -2.442 27.672 1.00 41.34 217 ASP A C 1
ATOM 1743 O O . ASP A 1 217 ? -2.363 -3.394 27.987 1.00 41.34 217 ASP A O 1
ATOM 1747 N N . HIS A 1 218 ? -2.615 -1.472 26.877 1.00 44.31 218 HIS A N 1
ATOM 1748 C CA . HIS A 1 218 ? -1.221 -1.350 26.448 1.00 44.31 218 HIS A CA 1
ATOM 1749 C C . HIS A 1 218 ? -0.339 -0.518 27.397 1.00 44.31 218 HIS A C 1
ATOM 1751 O O . HIS A 1 218 ? 0.878 -0.488 27.213 1.00 44.31 218 HIS A O 1
ATOM 1757 N N . LEU A 1 219 ? -0.925 0.129 28.411 1.00 39.22 219 LEU A N 1
ATOM 1758 C CA . LEU A 1 219 ? -0.239 0.982 29.389 1.00 39.22 219 LEU A CA 1
ATOM 1759 C C . LEU A 1 219 ? -0.247 0.420 30.820 1.00 39.22 219 LEU A C 1
ATOM 1761 O O . LEU A 1 219 ? 0.483 0.940 31.661 1.00 39.22 219 LEU A O 1
ATOM 1765 N N . VAL A 1 220 ? -1.014 -0.637 31.105 1.00 34.12 220 VAL A N 1
ATOM 1766 C CA . VAL A 1 220 ? -1.027 -1.314 32.411 1.00 34.12 220 VAL A CA 1
ATOM 1767 C C . VAL A 1 220 ? -0.493 -2.740 32.262 1.00 34.12 220 VAL A C 1
ATOM 1769 O O . VAL A 1 220 ? -1.230 -3.717 32.232 1.00 34.12 220 VAL A O 1
ATOM 1772 N N . LEU A 1 221 ? 0.830 -2.858 32.184 1.00 38.59 221 LEU A N 1
ATOM 1773 C CA . LEU A 1 221 ? 1.548 -4.056 32.619 1.00 38.59 221 LEU A CA 1
ATOM 1774 C C . LEU A 1 221 ? 2.665 -3.608 33.553 1.00 38.59 221 LEU A C 1
ATOM 1776 O O . LEU A 1 221 ? 3.818 -3.567 33.152 1.00 38.59 221 LEU A O 1
ATOM 1780 N N . GLU A 1 222 ? 2.288 -3.201 34.761 1.00 39.84 222 GLU A N 1
ATOM 1781 C CA . GLU A 1 222 ? 3.081 -3.362 35.983 1.00 39.84 222 GLU A CA 1
ATOM 1782 C C . GLU A 1 222 ? 2.298 -2.742 37.139 1.00 39.84 222 GLU A C 1
ATOM 1784 O O . GLU A 1 222 ? 2.193 -1.523 37.254 1.00 39.84 222 GLU A O 1
ATOM 1789 N N . ASN A 1 223 ? 1.676 -3.613 37.931 1.00 39.34 223 ASN A N 1
ATOM 1790 C CA . ASN A 1 223 ? 1.606 -3.591 39.393 1.00 39.34 223 ASN A CA 1
ATOM 1791 C C . ASN A 1 223 ? 0.527 -4.596 39.781 1.00 39.34 223 ASN A C 1
ATOM 1793 O O . ASN A 1 223 ? -0.642 -4.240 39.785 1.00 39.34 223 ASN A O 1
ATOM 1797 N N . ASP A 1 224 ? 0.930 -5.852 39.966 1.00 33.44 224 ASP A N 1
ATOM 1798 C CA . ASP A 1 224 ? 0.413 -6.764 40.993 1.00 33.44 224 ASP A CA 1
ATOM 1799 C C . ASP A 1 224 ? 1.117 -8.115 40.812 1.00 33.44 224 ASP A C 1
ATOM 1801 O O . ASP A 1 224 ? 0.842 -8.867 39.881 1.00 33.44 224 ASP A O 1
ATOM 1805 N N . ASP A 1 225 ? 2.175 -8.304 41.606 1.00 30.91 225 ASP A N 1
ATOM 1806 C CA . ASP A 1 225 ? 2.457 -9.518 42.389 1.00 30.91 225 ASP A CA 1
ATOM 1807 C C . ASP A 1 225 ? 3.905 -9.466 42.902 1.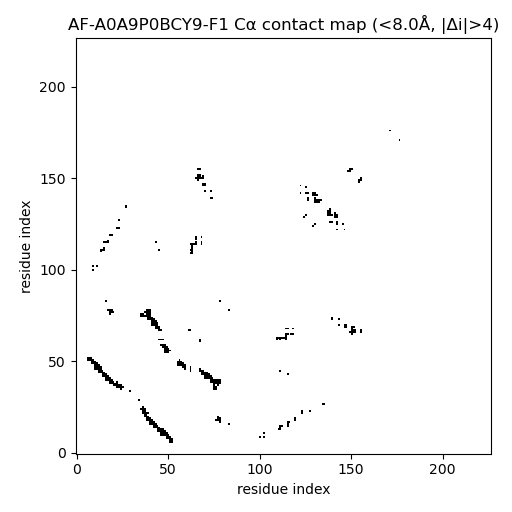00 30.91 225 ASP A C 1
ATOM 1809 O O . ASP A 1 225 ? 4.821 -10.147 42.438 1.00 30.91 225 ASP A O 1
ATOM 1813 N N . ALA A 1 226 ? 4.099 -8.606 43.903 1.00 34.06 226 ALA A N 1
ATOM 1814 C CA . ALA A 1 226 ? 5.042 -8.876 44.972 1.00 34.06 226 ALA A CA 1
ATOM 1815 C C . ALA A 1 226 ? 4.251 -9.532 46.112 1.00 34.06 226 ALA A C 1
ATOM 1817 O O . ALA A 1 226 ? 3.504 -8.834 46.795 1.00 34.06 226 ALA A O 1
ATOM 1818 N N . ILE A 1 227 ? 4.396 -10.854 46.258 1.00 33.53 227 ILE A N 1
ATOM 1819 C CA . ILE A 1 227 ? 4.592 -11.647 47.493 1.00 33.53 227 ILE A CA 1
ATOM 1820 C C . ILE A 1 227 ? 4.884 -13.091 47.070 1.00 33.53 227 ILE A C 1
ATOM 1822 O O . ILE A 1 227 ? 4.075 -13.672 46.315 1.00 33.53 227 ILE A O 1
#

Solvent-accessible surface area (backbone atoms only — not comparable to full-atom values): 13904 Å² total; per-residue (Å²): 133,82,80,80,70,89,78,60,76,45,76,44,67,47,72,52,74,50,60,42,72,84,37,80,68,71,93,67,86,70,96,54,90,92,71,59,56,37,16,37,30,36,34,34,37,28,66,43,36,33,32,42,84,90,40,76,78,44,69,50,90,55,60,58,34,40,41,36,42,25,70,80,46,76,44,67,33,73,74,43,73,66,58,54,54,50,52,49,51,56,51,49,54,53,55,71,70,45,86,84,82,90,75,87,91,82,73,85,83,80,75,46,58,65,7,53,58,56,38,49,58,48,54,51,47,30,52,74,76,70,26,52,86,88,42,72,66,51,20,50,50,43,36,50,52,52,38,44,61,55,14,29,65,67,73,45,50,79,59,39,67,63,52,58,71,69,50,86,79,75,88,74,57,67,72,59,54,51,51,52,53,53,53,53,55,53,56,59,58,64,70,69,76,73,78,95,73,96,77,76,77,74,66,58,56,58,57,54,49,60,61,49,43,70,61,41,66,77,69,63,87,83,89,88,83,92,128

Secondary structure (DSSP, 8-state):
--------EEEEEEEEEEEEE-PPPPSSPPSSTT--SSEEEEEEEEEEEEEETTEEEEE-S-TTSGGG-EEEEEES----HHHHHHHHHHHHHHHHHSPP------S----THHHHHHHHHHHHHHHHHTS--S-HHHHHHHHHHHHHHHH-HHHHHTTHHHHHHTS-PPPPPHHHHHHHHHHHHHHHHHTTSS------TTHHHHHHHHHHHHHHTTT--------

Foldseek 3Di:
DDPPDDWDKDWDKDKDKDKDFQADWDPDDDPDPPFTQRMKIWIWMFTAFMAIPNRTPDGDLCRLALLQTATPDMDRDGDDPVVRVVVVVVVVVVVVPDDDDDDPPPDDDPNNVNSVVVVVVQLRVCLVPPFDPPDPVRSVVRSNVVSNVSNPPVNCVPCVVVVVVVDDDDQDDPVVVVVVVVVVVVVVVVVPPDDDDDDDPPPVVVVVCVVVCSVCVSVDDDDDDDD